Protein AF-A0A395HJX8-F1 (afdb_monomer)

InterPro domains:
  IPR045518 2EXR domain [PF20150] (6-120)

Radius of gyration: 21.37 Å; Cα contacts (8 Å, |Δi|>4): 233; chains: 1; bounding box: 60×35×58 Å

Foldseek 3Di:
DDPPPPPCLVVDDPVVNLVVLLVLFDDADDQAAEWEADQDDPDPVPPPDQPQDPPARARALCLHNIPWAWDDQVLCPDDDSSVVSRVVSLVVSQWDFDQDPDPPRDTTTTHDDDQQGYEYEYEPVCVVVSLCSVVVVCVVVVVCVPHDHDYPQRAHYEYEPVCCVPPVVVVVVVCVRRVNHNDYHYD

Secondary structure (DSSP, 8-state):
------TTGGGS-HHHHHHHHHHTSPPPPPSS-EEE---S----TT-------SSS------SS-PPPEEE--GGGGT-HHHHHHHHHHHHHTT-EEEE-SSSS--EEEEEPP-TTTSEEEE-GGGHHHHHTHHHHHHHH-GGGTTS--------EEEE-HHHHHH-HHHHHHHHHH-TT--EEEE-

pLDDT: mean 76.39, std 17.43, range [31.47, 96.06]

Nearest PDB structures (foldseek):
  7ev4-assembly1_A  TM=3.096E-01  e=1.840E+00  Meiothermus taiwanensis
  2ji4-assembly1_A  TM=2.127E-01  e=2.094E+00  Homo sapiens

Solvent-accessible surface area (backbone atoms only — not comparable to full-atom values): 11310 Å² total; per-residue (Å²): 134,81,81,84,72,72,83,60,62,84,74,47,58,66,69,60,48,52,51,51,47,62,68,69,50,78,80,81,77,65,88,57,50,81,40,59,55,36,86,61,77,68,77,56,98,74,72,87,61,84,60,75,47,96,88,68,54,56,52,80,61,64,75,42,42,47,72,54,53,71,47,90,60,70,46,47,75,71,47,77,66,36,23,53,51,42,50,54,50,35,52,75,69,62,34,44,85,36,80,42,92,53,96,61,87,45,73,37,39,26,28,74,88,46,46,75,61,24,29,41,30,42,49,59,92,48,44,68,57,62,73,42,42,66,60,55,50,33,70,75,40,63,91,45,74,89,50,81,81,49,74,60,53,43,22,33,39,31,35,34,52,63,41,57,74,78,40,50,70,57,56,61,53,45,55,70,69,43,76,54,50,77,46,76,46,79,87

Organism: Aspergillus homomorphus (strain CBS 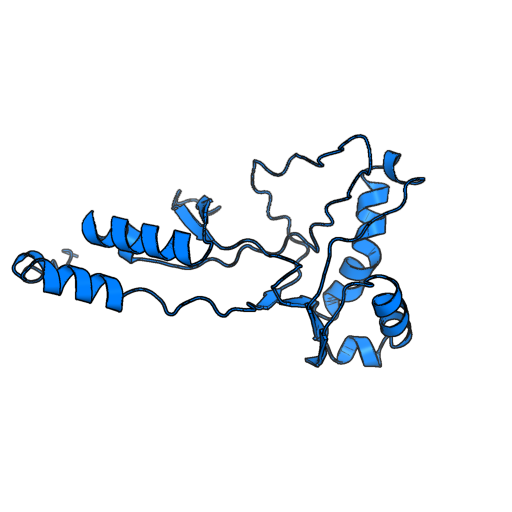101889) (NCBI:txid1450537)

Sequence (187 aa):
MAPTSFPLFPKLPTELRLMIWEHALPAPIEEQPLYFYNQTRWTCGVCEHDIITDEKRYVNFQHGQVAPLQINIPLYFVNREAHKIALSWGVQQGLDLWPCQSQERTTTFARLFNPETDILYVAARYWSEFWYEDLKTIRRLPQLLHKPVIHPPLKYLALSAKILRERPQHFGYMLARYRNLQKVFIV

Mean predicted aligned error: 10.28 Å

Structure (mmCIF, N/CA/C/O backbone):
data_AF-A0A395HJX8-F1
#
_entry.id   AF-A0A395HJX8-F1
#
loop_
_atom_site.group_PDB
_atom_site.id
_atom_site.type_symbol
_atom_site.label_atom_id
_atom_site.label_alt_id
_atom_site.label_comp_id
_atom_site.label_asym_id
_atom_site.label_entity_id
_atom_site.label_seq_id
_atom_site.pdbx_PDB_ins_code
_atom_site.Cartn_x
_atom_site.Cartn_y
_atom_site.Cartn_z
_atom_site.occupancy
_atom_site.B_iso_or_equiv
_atom_site.auth_seq_id
_atom_site.auth_comp_id
_atom_site.auth_asym_id
_atom_site.auth_atom_id
_atom_site.pdbx_PDB_model_num
ATOM 1 N N . MET A 1 1 ? -37.520 3.692 9.186 1.00 39.09 1 MET A N 1
ATOM 2 C CA . MET A 1 1 ? -36.802 2.466 9.595 1.00 39.09 1 MET A CA 1
ATOM 3 C C . MET A 1 1 ? -36.090 2.771 10.901 1.00 39.09 1 MET A C 1
ATOM 5 O O . MET A 1 1 ? -35.237 3.646 10.906 1.00 39.09 1 MET A O 1
ATOM 9 N N . ALA A 1 2 ? -36.514 2.172 12.016 1.00 40.47 2 ALA A N 1
ATOM 10 C CA . ALA A 1 2 ? -35.842 2.368 13.301 1.00 40.47 2 ALA A CA 1
ATOM 11 C C . ALA A 1 2 ? -34.508 1.598 13.286 1.00 40.47 2 ALA A C 1
ATOM 13 O O . ALA A 1 2 ? -34.505 0.456 12.822 1.00 40.47 2 ALA A O 1
ATOM 14 N N . PRO A 1 3 ? -33.388 2.176 13.755 1.00 52.47 3 PRO A N 1
ATOM 15 C CA . PRO A 1 3 ? -32.153 1.422 13.890 1.00 52.47 3 PRO A CA 1
ATOM 16 C C . PRO A 1 3 ? -32.405 0.288 14.885 1.00 52.47 3 PRO A C 1
ATOM 18 O O . PRO A 1 3 ? -32.804 0.527 16.026 1.00 52.47 3 PRO A O 1
ATOM 21 N N . THR A 1 4 ? -32.201 -0.952 14.448 1.00 57.38 4 THR A N 1
ATOM 22 C CA . THR A 1 4 ? -32.147 -2.127 15.318 1.00 57.38 4 THR A CA 1
ATOM 23 C C . THR A 1 4 ? -30.938 -1.978 16.236 1.00 57.38 4 THR A C 1
ATOM 25 O O . THR A 1 4 ? -29.842 -2.444 15.943 1.00 57.38 4 THR A O 1
ATOM 28 N N . SER A 1 5 ? -31.132 -1.239 17.326 1.00 62.22 5 SER A N 1
ATOM 29 C CA . SER A 1 5 ? -30.219 -1.169 18.460 1.00 62.22 5 SER A CA 1
ATOM 30 C C . SER A 1 5 ? -29.974 -2.590 18.953 1.00 62.22 5 SER A C 1
ATOM 32 O O . SER A 1 5 ? -30.934 -3.325 19.161 1.00 62.22 5 SER A O 1
ATOM 34 N N . PHE A 1 6 ? -28.708 -2.981 19.102 1.00 65.31 6 PHE A N 1
ATOM 35 C CA . PHE A 1 6 ? -28.293 -4.254 19.685 1.00 65.31 6 PHE A CA 1
ATOM 36 C C . PHE A 1 6 ? -28.190 -4.053 21.209 1.00 65.31 6 PHE A C 1
ATOM 38 O O . PHE A 1 6 ? -27.124 -3.709 21.727 1.00 65.31 6 PHE A O 1
ATOM 45 N N . PRO A 1 7 ? -29.295 -4.187 21.966 1.00 72.69 7 PRO A N 1
ATOM 46 C CA . PRO A 1 7 ? -29.415 -3.563 23.283 1.00 72.69 7 PRO A CA 1
ATOM 47 C C . PRO A 1 7 ? -28.663 -4.343 24.372 1.00 72.69 7 PRO A C 1
ATOM 49 O O . PRO A 1 7 ? -28.557 -3.892 25.512 1.00 72.69 7 PRO A O 1
ATOM 52 N N . LEU A 1 8 ? -28.161 -5.534 24.035 1.00 84.38 8 LEU A N 1
ATOM 53 C CA . LEU A 1 8 ? -27.471 -6.436 24.949 1.00 84.38 8 LEU A CA 1
ATOM 54 C C . LEU A 1 8 ? -25.956 -6.229 24.956 1.00 84.38 8 LEU A C 1
ATOM 56 O O . LEU A 1 8 ? -25.326 -6.540 25.960 1.00 84.38 8 LEU A O 1
ATOM 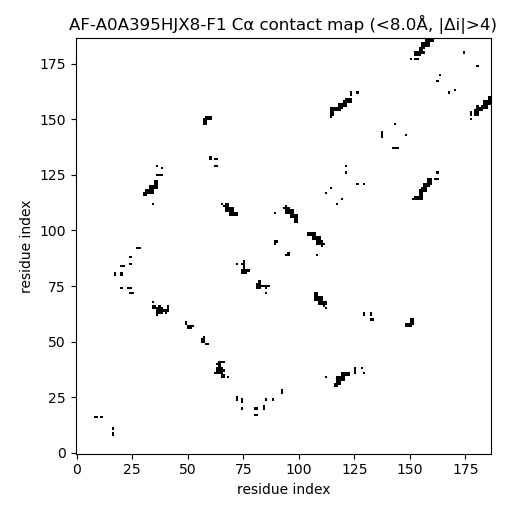60 N N . PHE A 1 9 ? -25.371 -5.672 23.889 1.00 86.81 9 PHE A N 1
ATOM 61 C CA . PHE A 1 9 ? -23.918 -5.503 23.805 1.00 86.81 9 PHE A CA 1
ATOM 62 C C . PHE A 1 9 ? -23.351 -4.659 24.959 1.00 86.81 9 PHE A C 1
ATOM 64 O O . PHE A 1 9 ? -22.382 -5.098 25.572 1.00 86.81 9 PHE A O 1
ATOM 71 N N . PRO A 1 10 ? -23.965 -3.524 25.357 1.00 87.50 10 PRO A N 1
ATOM 72 C CA . PRO A 1 10 ? -23.475 -2.742 26.495 1.00 87.50 10 PRO A CA 1
ATOM 73 C C . PRO A 1 10 ? -23.575 -3.456 27.852 1.00 87.50 10 PRO A C 1
ATOM 75 O O . PRO A 1 10 ? -22.961 -3.002 28.810 1.00 87.50 10 PRO A O 1
ATOM 78 N N . LYS A 1 11 ? -24.356 -4.542 27.958 1.00 90.75 11 LYS A N 1
ATOM 79 C CA . LYS A 1 11 ? -24.522 -5.315 29.201 1.00 90.75 11 LYS A CA 1
ATOM 80 C C . LYS A 1 11 ? -23.432 -6.368 29.401 1.00 90.75 11 LYS A C 1
ATOM 82 O O . LYS A 1 11 ? -23.374 -6.976 30.466 1.00 90.75 11 LYS A O 1
ATOM 87 N N . LEU A 1 12 ? -22.603 -6.616 28.388 1.00 93.00 12 LEU A N 1
ATOM 88 C CA . LEU A 1 12 ? -21.476 -7.530 28.507 1.00 93.00 12 LEU A CA 1
ATOM 89 C C . LEU A 1 12 ? -20.377 -6.918 29.397 1.00 93.00 12 LEU A C 1
ATOM 91 O O . LEU A 1 12 ? -20.145 -5.705 29.329 1.00 93.00 12 LEU A O 1
ATOM 95 N N . PRO A 1 13 ? -19.658 -7.744 30.180 1.00 95.19 13 PRO A N 1
ATOM 96 C CA . PRO A 1 13 ? -18.407 -7.345 30.814 1.00 95.19 13 PRO A CA 1
ATOM 97 C C . PRO A 1 13 ? -17.468 -6.657 29.823 1.00 95.19 13 PRO A C 1
ATOM 99 O O . PRO A 1 13 ? -17.430 -7.002 28.637 1.00 95.19 13 PRO A O 1
ATOM 102 N N . THR A 1 14 ? -16.721 -5.665 30.302 1.00 93.75 14 THR A N 1
ATOM 103 C CA . THR A 1 14 ? -15.839 -4.848 29.460 1.00 93.75 14 THR A CA 1
ATOM 104 C C . THR A 1 14 ? -14.839 -5.704 28.694 1.00 93.75 14 THR A C 1
ATOM 106 O O . THR A 1 14 ? -14.639 -5.471 27.509 1.00 93.75 14 THR A O 1
ATOM 109 N N . GLU A 1 15 ? -14.295 -6.740 29.324 1.00 96.06 15 GLU A N 1
ATOM 110 C CA . GLU A 1 15 ? -13.350 -7.682 28.731 1.00 96.06 15 GLU A CA 1
ATOM 111 C C . GLU A 1 15 ? -13.930 -8.330 27.468 1.00 96.06 15 GLU A C 1
ATOM 113 O O . GLU A 1 15 ? -13.303 -8.307 26.413 1.00 96.06 15 GLU A O 1
ATOM 118 N N . LEU A 1 16 ? -15.173 -8.822 27.538 1.00 95.62 16 LEU A N 1
ATOM 119 C CA . LEU A 1 16 ? -15.840 -9.436 26.388 1.00 95.62 16 LEU A CA 1
ATOM 120 C C . LEU A 1 16 ? -16.138 -8.416 25.289 1.00 95.62 16 LEU A C 1
ATOM 122 O O . LEU A 1 16 ? -16.000 -8.731 24.111 1.00 95.62 16 LEU A O 1
ATOM 126 N N . ARG A 1 17 ? -16.520 -7.186 25.651 1.00 94.94 17 ARG A N 1
ATOM 127 C CA . ARG A 1 17 ? -16.777 -6.122 24.665 1.00 94.94 17 ARG A CA 1
ATOM 128 C C . ARG A 1 17 ? -15.505 -5.755 23.905 1.00 94.94 17 ARG A C 1
ATOM 130 O O . ARG A 1 17 ? -15.556 -5.648 22.683 1.00 94.94 17 ARG A O 1
ATOM 137 N N . LEU A 1 18 ? -14.379 -5.618 24.608 1.00 95.06 18 LEU A N 1
ATOM 138 C CA . LEU A 1 18 ? -13.078 -5.342 23.996 1.00 95.06 18 LEU A CA 1
ATOM 139 C C . LEU A 1 18 ? -12.640 -6.495 23.086 1.00 95.06 18 LEU A C 1
ATOM 141 O O . LEU A 1 18 ? -12.295 -6.243 21.937 1.00 95.06 18 LEU A O 1
ATOM 145 N N . MET A 1 19 ? -12.761 -7.748 23.540 1.00 95.38 19 MET A N 1
ATOM 146 C CA . MET A 1 19 ? -12.438 -8.920 22.717 1.00 95.38 19 MET A CA 1
ATOM 147 C C . MET A 1 19 ? -13.279 -8.991 21.439 1.00 95.38 19 MET A C 1
ATOM 149 O O . MET A 1 19 ? -12.746 -9.317 20.379 1.00 95.38 19 MET A O 1
ATOM 153 N N . ILE A 1 20 ? -14.580 -8.683 21.517 1.00 94.88 20 ILE A N 1
ATOM 154 C CA . ILE A 1 20 ? -15.457 -8.648 20.338 1.00 94.88 20 ILE A CA 1
ATOM 155 C C . ILE A 1 20 ? -15.008 -7.551 19.372 1.00 94.88 20 ILE A C 1
ATOM 157 O O . ILE A 1 20 ? -14.959 -7.788 18.168 1.00 94.88 20 ILE A O 1
ATOM 161 N N . TRP A 1 21 ? -14.662 -6.365 19.877 1.00 95.38 21 TRP A N 1
ATOM 162 C CA . TRP A 1 21 ? -14.155 -5.284 19.035 1.00 95.38 21 TRP A CA 1
ATOM 163 C C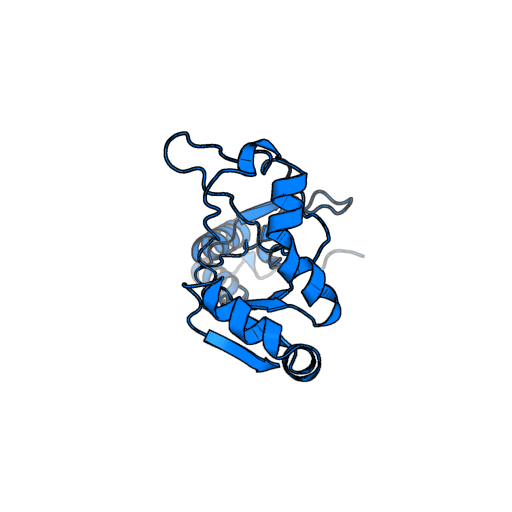 . TRP A 1 21 ? -12.828 -5.619 18.369 1.00 95.38 21 TRP A C 1
ATOM 165 O O . TRP A 1 21 ? -12.688 -5.349 17.182 1.00 95.38 21 TRP A O 1
ATOM 175 N N . GLU A 1 22 ? -11.900 -6.248 19.082 1.00 94.31 22 GLU A N 1
ATOM 176 C CA . GLU A 1 22 ? -10.638 -6.714 18.507 1.00 94.31 22 GLU A CA 1
ATOM 177 C C . GLU A 1 22 ? -10.864 -7.788 17.434 1.00 94.31 22 GLU A C 1
ATOM 179 O O . GLU A 1 22 ? -10.280 -7.712 16.357 1.00 94.31 22 GLU A O 1
ATOM 184 N N . HIS A 1 23 ? -11.767 -8.744 17.675 1.00 93.62 23 HIS A N 1
ATOM 185 C CA . HIS A 1 23 ? -12.098 -9.794 16.702 1.00 93.62 23 HIS A CA 1
ATOM 186 C C . HIS A 1 23 ? -12.890 -9.289 15.491 1.00 93.62 23 HIS A C 1
ATOM 188 O O . HIS A 1 23 ? -12.895 -9.942 14.451 1.00 93.62 23 HIS A O 1
ATOM 194 N N . ALA A 1 24 ? -13.584 -8.159 15.616 1.00 93.19 24 ALA A N 1
ATOM 195 C CA . ALA A 1 24 ? -14.344 -7.557 14.526 1.00 93.19 24 ALA A CA 1
ATOM 196 C C . ALA A 1 24 ? -13.482 -6.664 13.612 1.00 93.19 24 ALA A C 1
ATOM 198 O O . ALA A 1 24 ? -13.999 -6.129 12.626 1.00 93.19 24 ALA A O 1
ATOM 199 N N . LEU A 1 25 ? -12.198 -6.466 13.935 1.00 92.81 25 LEU A N 1
ATOM 200 C CA . LEU A 1 25 ? -11.264 -5.748 13.071 1.00 92.81 25 LEU A CA 1
ATOM 201 C C . LEU A 1 25 ? -11.003 -6.531 11.773 1.00 92.81 25 LEU A C 1
ATOM 203 O O . LEU A 1 25 ? -11.098 -7.761 11.757 1.00 92.81 25 LEU A O 1
ATOM 207 N N . PRO A 1 26 ? -10.651 -5.842 10.673 1.00 90.81 26 PRO A N 1
ATOM 208 C CA . PRO A 1 26 ? -10.206 -6.513 9.461 1.00 90.81 26 PRO A CA 1
ATOM 209 C C . PRO A 1 26 ? -8.966 -7.381 9.710 1.00 90.81 26 PRO A C 1
ATOM 211 O O . PRO A 1 26 ? -8.199 -7.155 10.649 1.00 90.81 26 PRO A O 1
ATOM 214 N N . ALA A 1 27 ? -8.733 -8.340 8.812 1.00 88.88 27 ALA A N 1
ATOM 215 C CA . ALA A 1 27 ? -7.464 -9.054 8.784 1.00 88.88 27 ALA A CA 1
ATOM 216 C C . ALA A 1 27 ? -6.295 -8.060 8.602 1.00 88.88 27 ALA A C 1
ATOM 218 O O . ALA A 1 27 ? -6.470 -7.050 7.907 1.00 88.88 27 ALA A O 1
ATOM 219 N N . PRO A 1 28 ? -5.120 -8.323 9.207 1.00 85.62 28 PRO A N 1
ATOM 220 C CA . PRO A 1 28 ? -3.931 -7.504 9.004 1.00 85.62 28 PRO A CA 1
ATOM 221 C C . PRO A 1 28 ? -3.612 -7.327 7.520 1.00 85.62 28 PRO A C 1
ATOM 223 O O . PRO A 1 28 ? -3.846 -8.228 6.711 1.00 85.62 28 PRO A O 1
ATOM 226 N N . ILE A 1 29 ? -3.067 -6.166 7.172 1.00 82.44 29 ILE A N 1
ATOM 227 C CA . ILE A 1 29 ? -2.624 -5.902 5.804 1.00 82.44 29 ILE A CA 1
ATOM 228 C C . ILE A 1 29 ? -1.441 -6.823 5.519 1.00 82.44 29 ILE A C 1
ATOM 230 O O . ILE A 1 29 ? -0.544 -6.963 6.350 1.00 82.44 29 ILE A O 1
ATOM 234 N N . GLU A 1 30 ? -1.438 -7.450 4.345 1.00 80.56 30 GLU A N 1
ATOM 235 C CA . GLU A 1 30 ? -0.309 -8.263 3.898 1.00 80.56 30 GLU A CA 1
ATOM 236 C C . GLU A 1 30 ? 0.996 -7.449 3.914 1.00 80.56 30 GLU A C 1
ATOM 238 O O . GLU A 1 30 ? 0.993 -6.246 3.657 1.00 80.56 30 GLU A O 1
ATOM 243 N N . GLU A 1 31 ? 2.127 -8.110 4.174 1.00 78.75 31 GLU A N 1
ATOM 244 C CA . GLU A 1 31 ? 3.441 -7.452 4.260 1.00 78.75 31 GLU A CA 1
ATOM 245 C C . GLU A 1 31 ? 3.852 -6.746 2.953 1.00 78.75 31 GLU A C 1
ATOM 247 O O . GLU A 1 31 ? 4.630 -5.792 2.982 1.00 78.75 31 GLU A O 1
ATOM 252 N N . GLN A 1 32 ? 3.331 -7.207 1.808 1.00 85.75 32 GLN A N 1
ATOM 253 C CA . GLN A 1 32 ? 3.656 -6.704 0.469 1.00 85.75 32 GLN A CA 1
ATOM 254 C C . GLN A 1 32 ? 2.385 -6.463 -0.362 1.00 85.75 32 GLN A C 1
ATOM 256 O O . GLN A 1 32 ? 2.096 -7.219 -1.293 1.00 85.75 32 GLN A O 1
ATOM 261 N N . PRO A 1 33 ? 1.602 -5.417 -0.050 1.00 88.88 33 PRO A N 1
ATOM 262 C CA . PRO A 1 33 ? 0.358 -5.157 -0.755 1.00 88.88 33 PRO A CA 1
ATOM 263 C C . PRO A 1 33 ? 0.609 -4.769 -2.217 1.00 88.88 33 PRO A C 1
ATOM 265 O O . PRO A 1 33 ? 1.602 -4.116 -2.563 1.00 88.88 33 PRO A O 1
ATOM 268 N N . LEU A 1 34 ? -0.330 -5.164 -3.077 1.00 90.00 34 LEU A N 1
ATOM 269 C CA . LEU A 1 34 ? -0.318 -4.853 -4.500 1.00 90.00 34 LEU A CA 1
ATOM 270 C C . LEU A 1 34 ? -0.999 -3.514 -4.772 1.00 90.00 34 LEU A C 1
ATOM 272 O O . LEU A 1 34 ? -2.172 -3.314 -4.458 1.00 90.00 34 LEU A O 1
ATOM 276 N N . TYR A 1 35 ? -0.286 -2.636 -5.459 1.00 89.25 35 TYR A N 1
ATOM 277 C CA . TYR A 1 35 ? -0.789 -1.351 -5.906 1.00 89.25 35 TYR A CA 1
ATOM 278 C C . TYR A 1 35 ? -0.864 -1.273 -7.420 1.00 89.25 35 TYR A C 1
ATOM 280 O O . TYR A 1 35 ? -0.013 -1.800 -8.126 1.00 89.25 35 TYR A O 1
ATOM 288 N N . PHE A 1 36 ? -1.859 -0.561 -7.938 1.00 88.00 36 PHE A N 1
ATOM 289 C CA . PHE A 1 36 ? -2.045 -0.398 -9.375 1.00 88.00 36 PHE A CA 1
ATOM 290 C C . PHE A 1 36 ? -1.522 0.961 -9.819 1.00 88.00 36 PHE A C 1
ATOM 292 O O . PHE A 1 36 ? -2.006 2.003 -9.370 1.00 88.00 36 PHE A O 1
ATOM 299 N N . TYR A 1 37 ? -0.569 0.949 -10.748 1.00 86.44 37 TYR A N 1
ATOM 300 C CA . TYR A 1 37 ? -0.131 2.161 -11.419 1.00 86.44 37 TYR A CA 1
ATOM 301 C C . TYR A 1 37 ? -1.317 2.809 -12.134 1.00 86.44 37 TYR A C 1
ATOM 303 O O . TYR A 1 37 ? -2.004 2.180 -12.947 1.00 86.44 37 TYR A O 1
ATOM 311 N N . ASN A 1 38 ? -1.531 4.088 -11.846 1.00 76.44 38 ASN A N 1
ATOM 312 C CA . ASN A 1 38 ? -2.570 4.897 -12.456 1.00 76.44 38 ASN A CA 1
ATOM 313 C C . ASN A 1 38 ? -2.020 6.295 -12.773 1.00 76.44 38 ASN A C 1
ATOM 315 O O . ASN A 1 38 ? -1.116 6.805 -12.114 1.00 76.44 38 ASN A O 1
ATOM 319 N N . GLN A 1 39 ? -2.579 6.908 -13.811 1.00 66.12 39 GLN A N 1
ATOM 320 C CA . GLN A 1 39 ? -2.274 8.268 -14.240 1.00 66.12 39 GLN A CA 1
ATOM 321 C C . GLN A 1 39 ? -3.130 9.322 -13.533 1.00 66.12 39 GLN A C 1
ATOM 323 O O . GLN A 1 39 ? -2.808 10.510 -13.612 1.00 66.12 39 GLN A O 1
ATOM 328 N N . THR A 1 40 ? -4.237 8.928 -12.893 1.00 55.16 40 THR A N 1
ATOM 329 C CA . THR A 1 40 ? -5.103 9.876 -12.188 1.00 55.16 40 THR A CA 1
ATOM 330 C C . THR A 1 40 ? -4.354 10.456 -11.009 1.00 55.16 40 THR A C 1
ATOM 332 O O . THR A 1 40 ? -3.902 9.725 -10.129 1.00 55.16 40 THR A O 1
ATOM 335 N N . ARG A 1 41 ? -4.235 11.781 -10.999 1.00 52.25 41 ARG A N 1
ATOM 336 C CA . ARG A 1 41 ? -3.582 12.466 -9.907 1.00 52.25 41 ARG A CA 1
ATOM 337 C C . ARG A 1 41 ? -4.412 12.353 -8.625 1.00 52.25 41 ARG A C 1
ATOM 339 O O . ARG A 1 41 ? -5.475 12.961 -8.551 1.00 52.25 41 ARG A O 1
ATOM 346 N N . TRP A 1 42 ? -3.928 11.634 -7.616 1.00 42.44 42 TRP A N 1
ATOM 347 C CA . TRP A 1 42 ? -4.411 11.795 -6.246 1.00 42.44 42 TRP A CA 1
ATOM 348 C C . TRP A 1 42 ? -3.674 12.974 -5.622 1.00 42.44 42 TRP A C 1
ATOM 350 O O . TRP A 1 42 ? -2.621 12.836 -5.004 1.00 42.44 42 TRP A O 1
ATOM 360 N N . THR A 1 43 ? -4.222 14.171 -5.818 1.00 35.53 43 THR A N 1
ATOM 361 C CA . THR A 1 43 ? -3.781 15.355 -5.087 1.00 35.53 43 THR A CA 1
ATOM 362 C C . THR A 1 43 ? -4.232 15.212 -3.640 1.00 35.53 43 THR A C 1
ATOM 364 O O . THR A 1 43 ? -5.358 15.567 -3.289 1.00 35.53 43 THR A O 1
ATOM 367 N N . CYS A 1 44 ? -3.360 14.684 -2.783 1.00 34.12 44 CYS A N 1
ATOM 368 C CA . CYS A 1 44 ? -3.429 15.055 -1.382 1.00 34.12 44 CYS A CA 1
ATOM 369 C C . CYS A 1 44 ? -3.079 16.543 -1.323 1.00 34.12 44 CYS A C 1
ATOM 371 O O . CYS A 1 44 ? -2.026 16.932 -1.830 1.00 34.12 44 CYS A O 1
ATOM 373 N N . GLY A 1 45 ? -3.952 17.376 -0.752 1.00 31.47 45 GLY A N 1
ATOM 374 C CA . GLY A 1 45 ? -3.800 18.839 -0.692 1.00 31.47 45 GLY A CA 1
ATOM 375 C C . GLY A 1 45 ? -2.581 19.344 0.097 1.00 31.47 45 GLY A C 1
ATOM 376 O O . GLY A 1 45 ? -2.549 20.507 0.472 1.00 31.47 45 GLY A O 1
ATOM 377 N N . VAL A 1 46 ? -1.603 18.477 0.381 1.00 31.81 46 VAL A N 1
ATOM 378 C CA . VAL A 1 46 ? -0.379 18.757 1.145 1.00 31.81 46 VAL A CA 1
ATOM 379 C C . VAL A 1 46 ? 0.886 18.246 0.426 1.00 31.81 46 VAL A C 1
ATOM 381 O O . VAL A 1 46 ? 2.002 18.563 0.829 1.00 31.81 46 VAL A O 1
ATOM 384 N N . CYS A 1 47 ? 0.767 17.526 -0.697 1.00 34.25 47 CYS A N 1
ATOM 385 C CA . CYS A 1 47 ? 1.928 17.051 -1.465 1.00 34.25 47 CYS A CA 1
ATOM 386 C C . CYS A 1 47 ? 2.470 18.091 -2.469 1.00 34.25 47 CYS A C 1
ATOM 388 O O . CYS A 1 47 ? 3.033 17.715 -3.493 1.00 34.25 47 CYS A O 1
ATOM 390 N N . GLU A 1 48 ? 2.329 19.389 -2.182 1.00 33.66 48 GLU A N 1
ATOM 391 C CA . GLU A 1 48 ? 2.997 20.492 -2.903 1.00 33.66 48 GLU A CA 1
ATOM 392 C C . GLU A 1 48 ? 4.426 20.742 -2.399 1.00 33.66 48 GLU A C 1
ATOM 394 O O . GLU A 1 48 ? 4.928 21.861 -2.395 1.00 33.66 48 GLU A O 1
ATOM 399 N N . HIS A 1 49 ? 5.118 19.691 -1.975 1.00 40.28 49 HIS A N 1
ATOM 400 C CA . HIS A 1 49 ? 6.539 19.789 -1.685 1.00 40.28 49 HIS A CA 1
ATOM 401 C C . HIS A 1 49 ? 7.284 18.808 -2.582 1.00 40.28 49 HIS A C 1
ATOM 403 O O . HIS A 1 49 ? 7.643 17.702 -2.179 1.00 40.28 49 HIS A O 1
ATOM 409 N N . ASP A 1 50 ? 7.558 19.253 -3.809 1.00 42.97 50 ASP A N 1
ATOM 410 C CA . ASP A 1 50 ? 8.810 18.894 -4.467 1.00 42.97 50 ASP A CA 1
ATOM 411 C C . ASP A 1 50 ? 9.928 19.419 -3.550 1.00 42.97 50 ASP A C 1
ATOM 413 O O . ASP A 1 50 ? 10.370 20.562 -3.683 1.00 42.97 50 ASP A O 1
ATOM 417 N N . ILE A 1 51 ? 10.312 18.638 -2.531 1.00 42.94 51 ILE A N 1
ATOM 418 C CA . ILE A 1 51 ? 11.356 19.026 -1.578 1.00 42.94 51 ILE A CA 1
ATOM 419 C C . ILE A 1 51 ? 12.672 19.055 -2.351 1.00 42.94 51 ILE A C 1
ATOM 421 O O . ILE A 1 51 ? 13.379 18.062 -2.506 1.00 42.94 51 ILE A O 1
ATOM 425 N N . ILE A 1 52 ? 12.991 20.233 -2.863 1.00 45.59 52 ILE A N 1
ATOM 426 C CA . ILE A 1 52 ? 14.293 20.569 -3.397 1.00 45.59 52 ILE A CA 1
ATOM 427 C C . ILE A 1 52 ? 15.208 20.815 -2.189 1.00 45.59 52 ILE A C 1
ATOM 429 O O . ILE A 1 52 ? 15.368 21.943 -1.739 1.00 45.59 52 ILE A O 1
ATOM 433 N N . THR A 1 53 ? 15.799 19.757 -1.634 1.00 44.78 53 THR A N 1
ATOM 434 C CA . THR A 1 53 ? 16.893 19.880 -0.657 1.00 44.78 53 THR A CA 1
ATOM 435 C C . THR A 1 53 ? 18.228 20.057 -1.378 1.00 44.78 53 THR A C 1
ATOM 437 O O . THR A 1 53 ? 18.497 19.427 -2.404 1.00 44.78 53 THR A O 1
ATOM 440 N N . ASP A 1 54 ? 19.051 20.978 -0.878 1.00 44.88 54 ASP A N 1
ATOM 441 C CA . ASP A 1 54 ? 20.079 21.657 -1.676 1.00 44.88 54 ASP A CA 1
ATOM 442 C C . ASP A 1 54 ? 21.342 20.833 -1.983 1.00 44.88 54 ASP A C 1
ATOM 444 O O . ASP A 1 54 ? 22.151 21.238 -2.811 1.00 44.88 54 ASP A O 1
ATOM 448 N N . GLU A 1 55 ? 21.491 19.636 -1.411 1.00 41.97 55 GLU A N 1
ATOM 449 C CA . GLU A 1 55 ? 22.759 18.894 -1.501 1.00 41.97 55 GLU A CA 1
ATOM 450 C C . GLU A 1 55 ? 22.701 17.661 -2.416 1.00 41.97 55 GLU A C 1
ATOM 452 O O . GLU A 1 55 ? 23.697 17.311 -3.048 1.00 41.97 55 GLU A O 1
ATOM 457 N N . LYS A 1 56 ? 21.524 17.047 -2.587 1.00 44.34 56 LYS A N 1
ATOM 458 C CA . LYS A 1 56 ? 21.201 16.035 -3.609 1.00 44.34 56 LYS A CA 1
ATOM 459 C C . LYS A 1 56 ? 19.694 16.112 -3.819 1.00 44.34 56 LYS A C 1
ATOM 461 O O . LYS A 1 56 ? 18.934 15.670 -2.966 1.00 44.34 56 LYS A O 1
ATOM 466 N N . ARG A 1 57 ? 19.244 16.724 -4.914 1.00 50.34 57 ARG A N 1
ATOM 467 C CA . ARG A 1 57 ? 17.804 16.898 -5.162 1.00 50.34 57 ARG A CA 1
ATOM 468 C C . ARG A 1 57 ? 17.211 15.554 -5.577 1.00 50.34 57 ARG A C 1
ATOM 470 O O . ARG A 1 57 ? 17.262 15.194 -6.750 1.00 50.34 57 ARG A O 1
ATOM 477 N N . TYR A 1 58 ? 16.703 14.802 -4.604 1.00 45.59 58 TYR A N 1
ATOM 478 C CA . TYR A 1 58 ? 15.897 13.613 -4.849 1.00 45.59 58 TYR A CA 1
ATOM 479 C C . TYR A 1 58 ? 14.632 14.061 -5.568 1.00 45.59 58 TYR A C 1
ATOM 481 O O . TYR A 1 58 ? 13.801 14.772 -5.008 1.00 45.59 58 TYR A O 1
ATOM 489 N N . VAL A 1 59 ? 14.488 13.670 -6.828 1.00 46.34 59 VAL A N 1
ATOM 490 C CA . VAL A 1 59 ? 13.180 13.753 -7.461 1.00 46.34 59 VAL A CA 1
ATOM 491 C C . VAL A 1 59 ? 12.396 12.607 -6.853 1.00 46.34 59 VAL A C 1
ATOM 493 O O . VAL A 1 59 ? 12.684 11.443 -7.130 1.00 46.34 59 VAL A O 1
ATOM 496 N N . ASN A 1 60 ? 11.463 12.926 -5.958 1.00 49.75 60 ASN A N 1
ATOM 497 C CA . ASN A 1 60 ? 10.528 11.929 -5.476 1.00 49.75 60 ASN A CA 1
ATOM 498 C C . ASN A 1 60 ? 9.629 11.575 -6.660 1.00 49.75 60 ASN A C 1
ATOM 500 O O . ASN A 1 60 ? 8.625 12.240 -6.918 1.00 49.75 60 ASN A O 1
ATOM 504 N N . PHE A 1 61 ? 10.050 10.584 -7.449 1.00 52.56 61 PHE A N 1
ATOM 505 C CA . PHE A 1 61 ? 9.187 9.990 -8.450 1.00 52.56 61 PHE A CA 1
ATOM 506 C C . PHE A 1 61 ? 8.075 9.306 -7.678 1.00 52.56 61 PHE A C 1
ATOM 508 O O . PHE A 1 61 ? 8.203 8.172 -7.227 1.00 52.56 61 PHE A O 1
ATOM 515 N N . GLN A 1 62 ? 6.986 10.041 -7.492 1.00 56.94 62 GLN A N 1
ATOM 516 C CA . GLN A 1 62 ? 5.691 9.462 -7.204 1.00 56.94 62 GLN A CA 1
ATOM 517 C C . GLN A 1 62 ? 5.430 8.526 -8.384 1.00 56.94 62 GLN A C 1
ATOM 519 O O . GLN A 1 62 ? 5.047 9.025 -9.435 1.00 56.94 62 GLN A O 1
ATOM 524 N N . HIS A 1 63 ? 5.793 7.244 -8.256 1.00 53.00 63 HIS A N 1
ATOM 525 C CA . HIS A 1 63 ? 5.730 6.210 -9.295 1.00 53.00 63 HIS A CA 1
ATOM 526 C C . HIS A 1 63 ? 4.292 6.029 -9.805 1.00 53.00 63 HIS A C 1
ATOM 528 O O . HIS A 1 63 ? 3.603 5.069 -9.460 1.00 53.00 63 HIS A O 1
ATOM 534 N N . GLY A 1 64 ? 3.801 6.986 -10.583 1.00 51.84 64 GLY A N 1
ATOM 535 C CA . GLY A 1 64 ? 2.391 7.310 -10.675 1.00 51.84 64 GLY A CA 1
ATOM 536 C C . GLY A 1 64 ? 1.845 7.779 -9.328 1.00 51.84 64 GLY A C 1
ATOM 537 O O . GLY A 1 64 ? 2.278 7.363 -8.253 1.00 51.84 64 GLY A O 1
ATOM 538 N N . GLN A 1 65 ? 0.831 8.636 -9.354 1.00 64.56 65 GLN A N 1
ATOM 539 C CA . GLN A 1 65 ? 0.015 8.857 -8.165 1.00 64.56 65 GLN A CA 1
ATOM 540 C C . GLN A 1 65 ? -0.865 7.618 -7.996 1.00 64.56 65 GLN A C 1
ATOM 542 O O . GLN A 1 65 ? -1.978 7.530 -8.508 1.00 64.56 65 GLN A O 1
ATOM 547 N N . VAL A 1 66 ? -0.287 6.606 -7.357 1.00 75.56 66 VAL A N 1
ATOM 548 C CA . VAL A 1 66 ? -0.966 5.378 -6.975 1.00 75.56 66 VAL A CA 1
ATOM 549 C C . VAL A 1 66 ? -2.082 5.748 -6.003 1.00 75.56 66 VAL A C 1
ATOM 551 O O . VAL A 1 66 ? -1.867 6.518 -5.067 1.00 75.56 66 VAL A O 1
ATOM 554 N N . ALA A 1 67 ? -3.282 5.213 -6.232 1.00 76.19 67 ALA A N 1
ATOM 555 C CA . ALA A 1 67 ? -4.378 5.398 -5.293 1.00 76.19 67 ALA A CA 1
ATOM 556 C C . ALA A 1 67 ? -3.977 4.825 -3.924 1.00 76.19 67 ALA A C 1
ATOM 558 O O . ALA A 1 67 ? -3.541 3.670 -3.880 1.00 76.19 67 ALA A O 1
ATOM 559 N N . PRO A 1 68 ? -4.125 5.585 -2.824 1.00 79.94 68 PRO A N 1
ATOM 560 C CA . PRO A 1 68 ? -3.953 5.028 -1.492 1.00 79.94 68 PRO A CA 1
ATOM 561 C C . PRO A 1 68 ? -4.834 3.789 -1.323 1.00 79.94 68 PRO A C 1
ATOM 563 O O . PRO A 1 68 ? -5.984 3.776 -1.776 1.00 79.94 68 PRO A O 1
ATOM 566 N N . LEU A 1 69 ? -4.310 2.752 -0.671 1.00 83.31 69 LEU A N 1
ATOM 567 C CA . LEU A 1 69 ? -5.092 1.564 -0.360 1.00 83.31 69 LEU A CA 1
ATOM 568 C C . LEU A 1 69 ? -6.092 1.942 0.728 1.00 83.31 69 LEU A C 1
ATOM 570 O O . LEU A 1 69 ? -5.714 2.104 1.887 1.00 83.31 69 LEU A O 1
ATOM 574 N N . GLN A 1 70 ? -7.351 2.127 0.340 1.00 85.19 70 GLN A N 1
ATOM 575 C CA . GLN A 1 70 ? -8.425 2.462 1.266 1.00 85.19 70 GLN A CA 1
ATOM 576 C C . GLN A 1 70 ? -8.889 1.212 2.002 1.00 85.19 70 GLN A C 1
ATOM 578 O O . GLN A 1 70 ? -9.240 0.204 1.388 1.00 85.19 70 GLN A O 1
ATOM 583 N N . ILE A 1 71 ? -8.926 1.307 3.324 1.00 85.88 71 ILE A N 1
ATOM 584 C CA . ILE A 1 71 ? -9.385 0.244 4.204 1.00 85.88 71 ILE A CA 1
ATOM 585 C C . ILE A 1 71 ? -10.608 0.755 4.939 1.00 85.88 71 ILE A C 1
ATOM 587 O O . ILE A 1 71 ? -10.560 1.722 5.701 1.00 85.88 71 ILE A O 1
ATOM 591 N N . ASN A 1 72 ? -11.731 0.090 4.694 1.00 86.12 72 ASN A N 1
ATOM 592 C CA . ASN A 1 72 ? -12.948 0.379 5.421 1.00 86.12 72 ASN A CA 1
ATOM 593 C C . ASN A 1 72 ? -12.861 -0.260 6.810 1.00 86.12 72 ASN A C 1
ATOM 595 O O . ASN A 1 72 ? -12.794 -1.484 6.928 1.00 86.12 72 ASN A O 1
ATOM 599 N N . ILE A 1 73 ? -12.897 0.568 7.852 1.00 88.75 73 ILE A N 1
ATOM 600 C CA . ILE A 1 73 ? -12.954 0.125 9.247 1.00 88.75 73 ILE A CA 1
ATOM 601 C C . ILE A 1 73 ? -14.234 0.686 9.876 1.00 88.75 73 ILE A C 1
ATOM 603 O O . ILE A 1 73 ? -14.190 1.714 10.557 1.00 88.75 73 ILE A O 1
ATOM 607 N N . PRO A 1 74 ? -15.396 0.032 9.678 1.00 87.38 74 PRO A N 1
ATOM 608 C CA . PRO A 1 74 ? -16.674 0.540 10.176 1.00 87.38 74 PRO A CA 1
ATOM 609 C C . PRO A 1 74 ? -16.690 0.752 11.694 1.00 87.38 74 PRO A C 1
ATOM 611 O O . PRO A 1 74 ? -17.341 1.676 12.181 1.00 87.38 74 PRO A O 1
ATOM 614 N N . LEU A 1 75 ? -15.926 -0.064 12.436 1.00 90.12 75 LEU A N 1
ATOM 615 C CA . LEU A 1 75 ? -15.778 0.020 13.894 1.00 90.12 75 LEU A CA 1
ATOM 616 C C . LEU A 1 75 ? -15.367 1.410 14.382 1.00 90.12 75 LEU A C 1
ATOM 618 O O . LEU A 1 75 ? -15.765 1.814 15.475 1.00 90.12 75 LEU A O 1
ATOM 622 N N . TYR A 1 76 ? -14.643 2.166 13.556 1.00 90.00 76 TYR A N 1
ATOM 623 C CA . TYR A 1 76 ? -14.235 3.527 13.876 1.00 90.00 76 TYR A CA 1
ATOM 624 C C . TYR A 1 76 ? -15.425 4.452 14.185 1.00 90.00 76 TYR A C 1
ATOM 626 O O . TYR A 1 76 ? -15.302 5.364 14.996 1.00 90.00 76 TYR A O 1
ATOM 634 N N . PHE A 1 77 ? -16.598 4.195 13.601 1.00 88.00 77 PHE A N 1
ATOM 635 C CA . PHE A 1 77 ? -17.774 5.064 13.712 1.00 88.00 77 PHE A CA 1
ATOM 636 C C . PHE A 1 77 ? -18.851 4.554 14.682 1.00 88.00 77 PHE A C 1
ATOM 638 O O . PHE A 1 77 ? -19.898 5.184 14.810 1.00 88.00 77 PHE A O 1
ATOM 645 N N . VAL A 1 78 ? -18.629 3.425 15.366 1.00 88.75 78 VAL A N 1
ATOM 646 C CA . VAL A 1 78 ? -19.677 2.767 16.169 1.00 88.75 78 VAL A CA 1
ATOM 647 C C . VAL A 1 78 ? -19.860 3.427 17.538 1.00 88.75 78 VAL A C 1
ATOM 649 O O . VAL A 1 78 ? -20.955 3.863 17.885 1.00 88.75 78 VAL A O 1
ATOM 652 N N . ASN A 1 79 ? -18.807 3.469 18.355 1.00 90.38 79 ASN A N 1
ATOM 653 C CA . ASN A 1 79 ? -18.814 4.077 19.688 1.00 90.38 79 ASN A CA 1
ATOM 654 C C . ASN A 1 79 ? -17.374 4.385 20.142 1.00 90.38 79 ASN A C 1
ATOM 656 O O . ASN A 1 79 ? -16.417 4.083 19.437 1.00 90.38 79 ASN A O 1
ATOM 660 N N . ARG A 1 80 ? -17.205 4.958 21.341 1.00 91.31 80 ARG A N 1
ATOM 661 C CA . ARG A 1 80 ? -15.884 5.357 21.866 1.00 91.31 80 ARG A CA 1
ATOM 662 C C . ARG A 1 80 ? -14.898 4.203 22.075 1.00 91.31 80 ARG A C 1
ATOM 664 O O . ARG A 1 80 ? -13.698 4.435 21.988 1.00 91.31 80 ARG A O 1
ATOM 671 N N . GLU A 1 81 ? -15.365 3.001 22.400 1.00 93.94 81 GLU A N 1
ATOM 672 C CA . GLU A 1 81 ? -14.480 1.847 22.612 1.00 93.94 81 GLU A CA 1
ATOM 673 C C . GLU A 1 81 ? -13.997 1.285 21.280 1.00 93.94 81 GLU A C 1
ATOM 675 O O . GLU A 1 81 ? -12.792 1.168 21.064 1.00 93.94 81 GLU A O 1
ATOM 680 N N . ALA A 1 82 ? -14.934 1.031 20.365 1.00 93.38 82 ALA A N 1
ATOM 681 C CA . ALA A 1 82 ? -14.642 0.562 19.018 1.00 93.38 82 ALA A CA 1
ATOM 682 C C . ALA A 1 82 ? -13.759 1.564 18.255 1.00 93.38 82 ALA A C 1
ATOM 684 O O . ALA A 1 82 ? -12.815 1.161 17.582 1.00 93.38 82 ALA A O 1
ATOM 685 N N . HIS A 1 83 ? -13.995 2.870 18.437 1.00 93.38 83 HIS A N 1
ATOM 686 C CA . HIS A 1 83 ? -13.172 3.944 17.872 1.00 93.38 83 HIS A CA 1
ATOM 687 C C . HIS A 1 83 ? -11.707 3.849 18.303 1.00 93.38 83 HIS A C 1
ATOM 689 O O . HIS A 1 83 ? -10.818 3.868 17.453 1.00 93.38 83 HIS A O 1
ATOM 695 N N . LYS A 1 84 ? -11.443 3.691 19.607 1.00 94.56 84 LYS A N 1
ATOM 696 C CA . LYS A 1 84 ? -10.073 3.576 20.132 1.00 94.56 84 LYS A CA 1
ATOM 697 C C . LYS A 1 84 ? -9.361 2.333 19.610 1.00 94.56 84 LYS A C 1
ATOM 699 O O . LYS A 1 84 ? -8.196 2.420 19.232 1.00 94.56 84 LYS A O 1
ATOM 704 N N . ILE A 1 85 ? -10.064 1.202 19.573 1.00 95.19 85 ILE A N 1
ATOM 705 C CA . ILE A 1 85 ? -9.524 -0.068 19.078 1.00 95.19 85 ILE A CA 1
ATOM 706 C C . ILE A 1 85 ? -9.204 0.035 17.582 1.00 95.19 85 ILE A C 1
ATOM 708 O O . ILE A 1 85 ? -8.083 -0.259 17.177 1.00 95.19 85 ILE A O 1
ATOM 712 N N . ALA A 1 86 ? -10.142 0.541 16.778 1.00 94.19 86 ALA A N 1
ATOM 713 C CA . ALA A 1 86 ? -9.958 0.756 15.344 1.00 94.19 86 ALA A CA 1
ATOM 714 C C . ALA A 1 86 ? -8.798 1.711 15.034 1.00 94.19 86 ALA A C 1
ATOM 716 O O . ALA A 1 86 ? -8.000 1.439 14.140 1.00 94.19 86 ALA A O 1
ATOM 717 N N . LEU A 1 87 ? -8.678 2.812 15.783 1.00 93.12 87 LEU A N 1
ATOM 718 C CA . LEU A 1 87 ? -7.588 3.768 15.605 1.00 93.12 87 LEU A CA 1
ATOM 719 C C . LEU A 1 87 ? -6.230 3.146 15.954 1.00 93.12 87 LEU A C 1
ATOM 721 O O . LEU A 1 87 ? -5.285 3.285 15.182 1.00 93.12 87 LEU A O 1
ATOM 725 N N . SER A 1 88 ? -6.143 2.442 17.088 1.00 93.75 88 SER A N 1
ATOM 726 C CA . SER A 1 88 ? -4.918 1.754 17.511 1.00 93.75 88 SER A CA 1
ATOM 727 C C . SER A 1 88 ? -4.486 0.710 16.485 1.00 93.75 88 SER A C 1
ATOM 729 O O . SER A 1 88 ? -3.317 0.670 16.106 1.00 93.75 88 SER A O 1
ATOM 731 N N . TRP A 1 89 ? -5.427 -0.103 16.000 1.00 94.19 89 TRP A N 1
ATOM 732 C CA . TRP A 1 89 ? -5.161 -1.072 14.942 1.00 94.19 89 TRP A CA 1
ATOM 733 C C . TRP A 1 89 ? -4.679 -0.384 13.663 1.00 94.19 89 TRP A C 1
ATOM 735 O O . TRP A 1 89 ? -3.654 -0.775 13.119 1.00 94.19 89 TRP A O 1
ATOM 745 N N . GLY A 1 90 ? -5.345 0.687 13.217 1.00 91.69 90 GLY A N 1
ATOM 746 C CA . GLY A 1 90 ? -4.950 1.407 12.006 1.00 91.69 90 GLY A CA 1
ATOM 747 C C . GLY A 1 90 ? -3.513 1.926 12.069 1.00 91.69 90 GLY A C 1
ATOM 748 O O . GLY A 1 90 ? -2.735 1.681 11.151 1.00 91.69 90 GLY A O 1
ATOM 749 N N . VAL A 1 91 ? -3.123 2.543 13.189 1.00 90.12 91 VAL A N 1
ATOM 750 C CA . VAL A 1 91 ? -1.742 3.005 13.410 1.00 90.12 91 VAL A CA 1
ATOM 751 C C . VAL A 1 91 ? -0.749 1.839 13.370 1.00 90.12 91 VAL A C 1
ATOM 753 O O . VAL A 1 91 ? 0.295 1.948 12.730 1.00 90.12 91 VAL A O 1
ATOM 756 N N . GLN A 1 92 ? -1.075 0.704 13.997 1.00 90.31 92 GLN A N 1
ATOM 757 C CA . GLN A 1 92 ? -0.228 -0.497 13.967 1.00 90.31 92 GLN A CA 1
ATOM 758 C C . GLN A 1 92 ? -0.061 -1.072 12.554 1.00 90.31 92 GLN A C 1
ATOM 760 O O . GLN A 1 92 ? 0.994 -1.616 12.240 1.00 90.31 92 GLN A O 1
ATOM 765 N N . GLN A 1 93 ? -1.074 -0.932 11.696 1.00 88.62 93 GLN A N 1
ATOM 766 C CA . GLN A 1 93 ? -1.027 -1.351 10.292 1.00 88.62 93 GLN A CA 1
ATOM 767 C C . GLN A 1 93 ? -0.362 -0.311 9.363 1.00 88.62 93 GLN A C 1
ATOM 769 O O . GLN A 1 93 ? -0.302 -0.516 8.149 1.00 88.62 93 GLN A O 1
ATOM 774 N N . GLY A 1 94 ? 0.130 0.813 9.900 1.00 85.19 94 GLY A N 1
ATOM 775 C CA . GLY A 1 94 ? 0.712 1.899 9.105 1.00 85.19 94 GLY A CA 1
ATOM 776 C C . GLY A 1 94 ? -0.320 2.662 8.270 1.00 85.19 94 GLY A C 1
ATOM 777 O O . GLY A 1 94 ? -0.008 3.113 7.168 1.00 85.19 94 GLY A O 1
ATOM 778 N N . LEU A 1 95 ? -1.560 2.753 8.757 1.00 87.44 95 LEU A N 1
ATOM 779 C CA . LEU A 1 95 ? -2.638 3.509 8.130 1.00 87.44 95 LEU A CA 1
ATOM 780 C C . LEU A 1 95 ? -2.718 4.920 8.689 1.00 87.44 95 LEU A C 1
ATOM 782 O O . LEU A 1 95 ? -2.684 5.130 9.901 1.00 87.44 95 LEU A O 1
ATOM 786 N N . ASP A 1 96 ? -2.969 5.858 7.787 1.00 83.88 96 ASP A N 1
ATOM 787 C CA . ASP A 1 96 ? -3.301 7.232 8.118 1.00 83.88 96 ASP A CA 1
ATOM 788 C C . ASP A 1 96 ? -4.795 7.484 7.912 1.00 83.88 96 ASP A C 1
ATOM 790 O O . ASP A 1 96 ? -5.481 6.799 7.146 1.00 83.88 96 ASP A O 1
ATOM 794 N N . LEU A 1 97 ? -5.309 8.515 8.576 1.00 82.06 97 LEU A N 1
ATOM 795 C CA . LEU A 1 97 ? -6.659 9.015 8.352 1.00 82.06 97 LEU A CA 1
ATOM 796 C C . LEU A 1 97 ? -6.657 9.984 7.167 1.00 82.06 97 LEU A C 1
ATOM 798 O O . LEU A 1 97 ? -6.114 11.084 7.246 1.00 82.06 97 LEU A O 1
ATOM 802 N N . TRP A 1 98 ? -7.297 9.578 6.074 1.00 73.25 98 TRP A N 1
ATOM 803 C CA . TRP A 1 98 ? -7.364 10.339 4.834 1.00 73.25 98 TRP A CA 1
ATOM 804 C C . TRP A 1 98 ? -8.752 10.946 4.623 1.00 73.25 98 TRP A C 1
ATOM 806 O 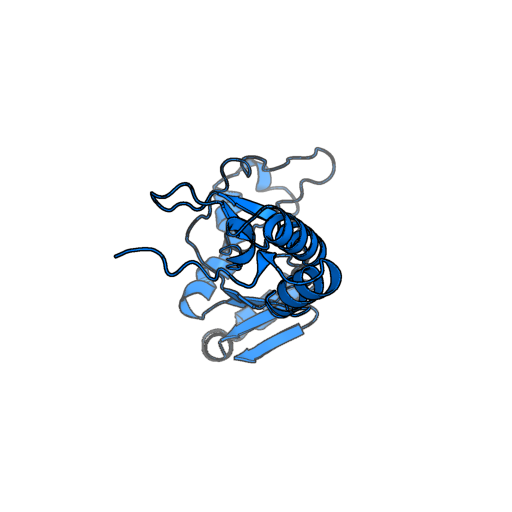O . TRP A 1 98 ? -9.765 10.263 4.812 1.00 73.25 98 TRP A O 1
ATOM 816 N N . PRO A 1 99 ? -8.839 12.222 4.208 1.00 66.69 99 PRO A N 1
ATOM 817 C CA . PRO A 1 99 ? -10.111 12.811 3.819 1.00 66.69 99 PRO A CA 1
ATOM 818 C C . PRO A 1 99 ? -10.623 12.115 2.552 1.00 66.69 99 PRO A C 1
ATOM 820 O O . PRO A 1 99 ? -9.941 12.096 1.525 1.00 66.69 99 PRO A O 1
ATOM 823 N N . CYS A 1 100 ? -11.823 11.533 2.610 1.00 59.28 100 CYS A N 1
ATOM 824 C CA . CYS A 1 100 ? -12.465 10.992 1.421 1.00 59.28 100 CYS A CA 1
ATOM 825 C C . CYS A 1 100 ? -12.820 12.144 0.470 1.00 59.28 100 CYS A C 1
ATOM 827 O O . CYS A 1 100 ? -13.376 13.158 0.889 1.00 59.28 100 CYS A O 1
ATOM 829 N N . GLN A 1 101 ? -12.517 11.986 -0.821 1.00 54.44 101 GLN A N 1
ATOM 830 C CA . GLN A 1 101 ? -12.877 12.964 -1.858 1.00 54.44 101 GLN A CA 1
ATOM 831 C C . GLN A 1 101 ? -14.372 12.923 -2.235 1.00 54.44 101 GLN A C 1
ATOM 833 O O . GLN A 1 101 ? -14.808 13.687 -3.095 1.00 54.44 101 GLN A O 1
ATOM 838 N N . SER A 1 102 ? -15.172 12.040 -1.624 1.00 50.66 102 SER A N 1
ATOM 839 C CA . SER A 1 102 ? -16.619 12.005 -1.846 1.00 50.66 102 SER A CA 1
ATOM 840 C C . SER A 1 102 ? -17.322 13.199 -1.188 1.00 50.66 102 SER A C 1
ATOM 842 O O . SER A 1 102 ? -16.835 13.744 -0.201 1.00 50.66 102 SER A O 1
ATOM 844 N N . GLN A 1 103 ? -18.495 13.582 -1.705 1.00 45.31 103 GLN A N 1
ATOM 845 C CA . GLN A 1 103 ? -19.323 14.684 -1.175 1.00 45.31 103 GLN A CA 1
ATOM 846 C C . GLN A 1 103 ? -19.653 14.543 0.322 1.00 45.31 103 GLN A C 1
ATOM 848 O O . GLN A 1 103 ? -19.914 15.534 1.005 1.00 45.31 103 GLN A O 1
ATOM 853 N N . GLU A 1 104 ? -19.591 13.324 0.848 1.00 53.19 104 GLU A N 1
ATOM 854 C CA . GLU A 1 104 ? -19.667 13.033 2.268 1.00 53.19 104 GLU A CA 1
ATOM 855 C C . GLU A 1 104 ? -18.254 13.131 2.853 1.00 53.19 104 GLU A C 1
ATOM 857 O O . GLU A 1 104 ? -17.391 12.317 2.527 1.00 53.19 104 GLU A O 1
ATOM 862 N N . ARG A 1 105 ? -18.013 14.146 3.695 1.00 54.66 105 ARG A N 1
ATOM 863 C CA . ARG A 1 105 ? -16.754 14.426 4.420 1.00 54.66 105 ARG A CA 1
ATOM 864 C C . ARG A 1 105 ? -16.400 13.318 5.424 1.00 54.66 105 ARG A C 1
ATOM 866 O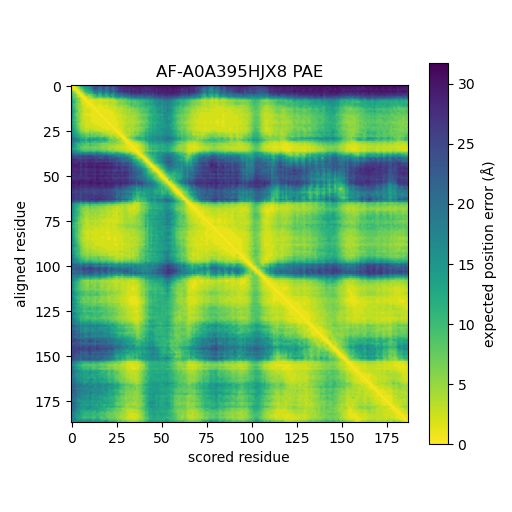 O . ARG A 1 105 ? -16.275 13.563 6.621 1.00 54.66 105 ARG A O 1
ATOM 873 N N . THR A 1 106 ? -16.294 12.088 4.956 1.00 64.75 106 THR A N 1
ATOM 874 C CA . THR A 1 106 ? -15.954 10.921 5.754 1.00 64.75 106 THR A CA 1
ATOM 875 C C . THR A 1 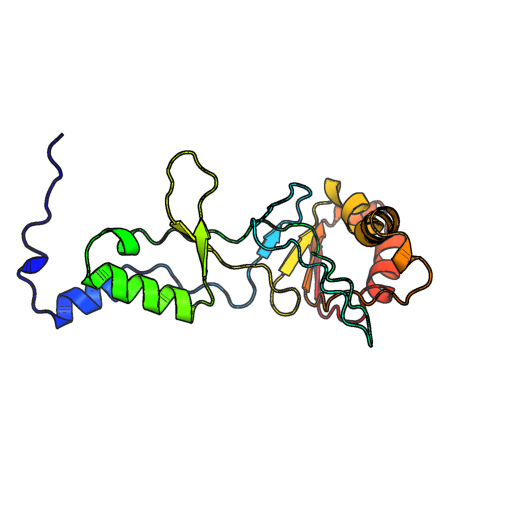106 ? -14.446 10.733 5.714 1.00 64.75 106 THR A C 1
ATOM 877 O O . THR A 1 106 ? -13.796 10.882 4.681 1.00 64.75 106 THR A O 1
ATOM 880 N N . THR A 1 107 ? -13.851 10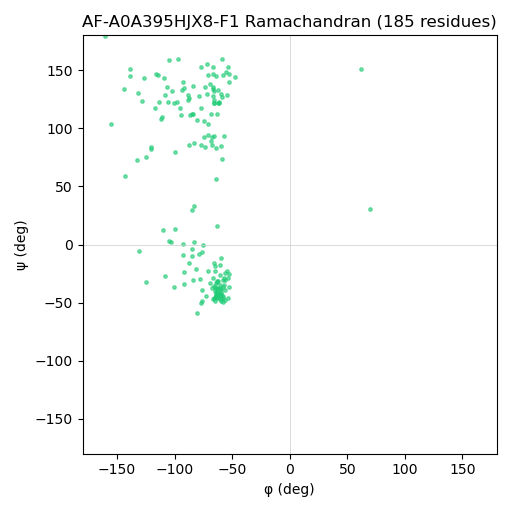.474 6.870 1.00 72.12 107 THR A N 1
ATOM 881 C CA . THR A 1 107 ? -12.430 10.141 6.963 1.00 72.12 107 THR A CA 1
ATOM 882 C C . THR A 1 107 ? -12.295 8.634 6.794 1.00 72.12 107 THR A C 1
ATOM 884 O O . THR A 1 107 ? -13.003 7.882 7.451 1.00 72.12 107 THR A O 1
ATOM 887 N N . THR A 1 108 ? -11.425 8.178 5.903 1.00 80.75 108 THR A N 1
ATOM 888 C CA . THR A 1 108 ? -11.171 6.750 5.671 1.00 80.75 108 THR A CA 1
ATOM 889 C C . THR A 1 108 ? -9.739 6.425 6.050 1.00 80.75 108 THR A C 1
ATOM 891 O O . THR A 1 108 ? -8.851 7.259 5.891 1.00 80.75 108 THR A O 1
ATOM 894 N N . PHE A 1 109 ? -9.505 5.215 6.550 1.00 86.50 109 PHE A N 1
ATOM 895 C CA . PHE A 1 109 ? -8.145 4.734 6.743 1.00 86.50 109 PHE A CA 1
ATOM 896 C C . PHE A 1 109 ? -7.530 4.426 5.387 1.00 86.50 109 PHE A C 1
ATOM 898 O O . PHE A 1 109 ? -8.127 3.712 4.580 1.00 86.50 109 PHE A O 1
ATOM 905 N N . ALA A 1 110 ? -6.341 4.955 5.128 1.00 85.44 110 ALA A N 1
ATOM 906 C CA . ALA A 1 110 ? -5.624 4.644 3.909 1.00 85.44 110 ALA A CA 1
ATOM 907 C C . ALA A 1 110 ? -4.134 4.442 4.157 1.00 85.44 110 ALA A C 1
ATOM 909 O O . ALA A 1 110 ? -3.526 5.106 4.997 1.00 85.44 110 ALA A O 1
ATOM 910 N N . ARG A 1 111 ? -3.557 3.520 3.389 1.00 85.69 111 ARG A N 1
ATOM 911 C CA . ARG A 1 111 ? -2.115 3.290 3.328 1.00 85.69 111 ARG A CA 1
ATOM 912 C C . ARG A 1 111 ? -1.565 3.924 2.063 1.00 85.69 111 ARG A C 1
ATOM 914 O O . ARG A 1 111 ? -2.109 3.719 0.975 1.00 85.69 111 ARG A O 1
ATOM 921 N N . LEU A 1 112 ? -0.482 4.679 2.198 1.00 82.31 112 LEU A N 1
ATOM 922 C CA . LEU A 1 112 ? 0.273 5.144 1.044 1.00 82.31 112 LEU A CA 1
ATOM 923 C C . LEU A 1 112 ? 1.137 4.021 0.469 1.00 82.31 112 LEU A C 1
ATOM 925 O O . LEU A 1 112 ? 1.552 3.101 1.174 1.00 82.31 112 LEU A O 1
ATOM 929 N N . PHE A 1 113 ? 1.408 4.114 -0.828 1.00 83.44 113 PHE A N 1
ATOM 930 C CA . PHE A 1 113 ? 2.367 3.240 -1.487 1.00 83.44 113 PHE A CA 1
ATOM 931 C C . PHE A 1 113 ? 3.785 3.521 -0.976 1.00 83.44 113 PHE A C 1
ATOM 933 O O . PHE A 1 113 ? 4.250 4.662 -1.015 1.00 83.44 113 PHE A O 1
ATOM 940 N N . ASN A 1 114 ? 4.477 2.470 -0.545 1.00 82.19 114 ASN A N 1
ATOM 941 C CA . ASN A 1 114 ? 5.882 2.493 -0.175 1.00 82.19 114 ASN A CA 1
ATOM 942 C C . ASN A 1 114 ? 6.711 1.688 -1.197 1.00 82.19 114 ASN A C 1
ATOM 944 O O . ASN A 1 114 ? 6.651 0.456 -1.192 1.00 82.19 114 ASN A O 1
ATOM 948 N N . PRO A 1 115 ? 7.538 2.336 -2.039 1.00 81.81 115 PRO A N 1
ATOM 949 C CA . PRO A 1 115 ? 8.292 1.653 -3.096 1.00 81.81 115 PRO A CA 1
ATOM 950 C C . PRO A 1 115 ? 9.335 0.651 -2.573 1.00 81.81 115 PRO A C 1
ATOM 952 O O . PRO A 1 115 ? 9.766 -0.242 -3.310 1.00 81.81 115 PRO A O 1
ATOM 955 N N . GLU A 1 116 ? 9.720 0.766 -1.298 1.00 84.56 116 GLU A N 1
ATOM 956 C CA . GLU A 1 116 ? 10.700 -0.117 -0.675 1.00 84.56 116 GLU A CA 1
ATOM 957 C C . GLU A 1 116 ? 10.148 -1.459 -0.204 1.00 84.56 116 GLU A C 1
ATOM 959 O O . GLU A 1 116 ? 10.938 -2.383 0.017 1.00 84.56 116 GLU A O 1
ATOM 964 N N . THR A 1 117 ? 8.838 -1.555 0.006 1.00 86.69 117 THR A N 1
ATOM 965 C CA . THR A 1 117 ? 8.182 -2.737 0.586 1.00 86.69 117 THR A CA 1
ATOM 966 C C . THR A 1 117 ? 7.077 -3.275 -0.306 1.00 86.69 117 THR A C 1
ATOM 968 O O . THR A 1 117 ? 6.868 -4.483 -0.353 1.00 86.69 117 THR A O 1
ATOM 971 N N . ASP A 1 118 ? 6.396 -2.396 -1.035 1.00 88.75 118 ASP A N 1
ATOM 972 C CA . ASP A 1 118 ? 5.151 -2.714 -1.717 1.00 88.75 118 ASP A CA 1
ATOM 973 C C . ASP A 1 118 ? 5.378 -3.066 -3.187 1.00 88.75 118 ASP A C 1
ATOM 975 O O . ASP A 1 118 ? 6.381 -2.692 -3.802 1.00 88.75 118 ASP A O 1
ATOM 979 N N . ILE A 1 119 ? 4.404 -3.765 -3.772 1.00 91.44 119 ILE A N 1
ATOM 980 C CA . ILE A 1 119 ? 4.461 -4.223 -5.159 1.00 91.44 119 ILE A CA 1
ATOM 981 C C . ILE A 1 119 ? 3.691 -3.246 -6.042 1.00 91.44 119 ILE A C 1
ATOM 983 O O . ILE A 1 119 ? 2.491 -3.047 -5.860 1.00 91.44 119 ILE A O 1
ATOM 987 N N . LEU A 1 120 ? 4.352 -2.683 -7.054 1.00 90.56 120 LEU A N 1
ATOM 988 C CA . LEU A 1 120 ? 3.689 -1.855 -8.062 1.00 90.56 120 LEU A CA 1
ATOM 989 C C . LEU A 1 120 ? 3.323 -2.684 -9.294 1.00 90.56 120 LEU A C 1
ATOM 991 O O . LEU A 1 120 ? 4.200 -3.165 -10.003 1.00 90.56 120 LEU A O 1
ATOM 995 N N . TYR A 1 121 ? 2.039 -2.807 -9.603 1.00 91.38 121 TYR A N 1
ATOM 996 C CA . TYR A 1 121 ? 1.553 -3.379 -10.851 1.00 91.38 121 TYR A CA 1
ATOM 997 C C . TYR A 1 121 ? 1.424 -2.326 -11.947 1.00 91.38 121 TYR A C 1
ATOM 999 O O . TYR A 1 121 ? 0.671 -1.359 -11.814 1.00 91.38 121 TYR A O 1
ATOM 1007 N N . VAL A 1 122 ? 2.083 -2.560 -13.082 1.00 88.75 122 VAL A N 1
ATOM 1008 C CA . VAL A 1 122 ? 1.966 -1.721 -14.277 1.00 88.75 122 VAL A CA 1
ATOM 1009 C C . VAL A 1 122 ? 1.257 -2.499 -15.382 1.00 88.75 122 VAL A C 1
ATOM 1011 O O . VAL A 1 122 ? 1.807 -3.413 -16.004 1.00 88.75 122 VAL A O 1
ATOM 1014 N N . ALA A 1 123 ? 0.012 -2.107 -15.658 1.00 88.69 123 ALA A N 1
ATOM 1015 C CA . ALA A 1 123 ? -0.754 -2.652 -16.772 1.00 88.69 123 ALA A CA 1
ATOM 1016 C C . ALA A 1 123 ? -0.093 -2.296 -18.115 1.00 88.69 123 ALA A C 1
ATOM 1018 O O . ALA A 1 123 ? 0.390 -1.178 -18.298 1.00 88.69 123 ALA A O 1
ATOM 1019 N N . ALA A 1 124 ? -0.166 -3.197 -19.103 1.00 89.19 124 ALA A N 1
ATOM 1020 C CA . ALA A 1 124 ? 0.444 -2.990 -20.424 1.00 89.19 124 ALA A CA 1
ATOM 1021 C C . ALA A 1 124 ? 0.030 -1.664 -21.091 1.00 89.19 124 ALA A C 1
ATOM 1023 O O . ALA A 1 124 ? 0.855 -0.990 -21.704 1.00 89.19 124 ALA A O 1
ATOM 1024 N N . ARG A 1 125 ? -1.234 -1.251 -20.910 1.00 88.25 125 ARG A N 1
ATOM 1025 C CA . ARG A 1 125 ? -1.770 0.011 -21.446 1.00 88.25 125 ARG A CA 1
ATOM 1026 C C . ARG A 1 125 ? -1.125 1.272 -20.864 1.00 88.25 125 ARG A C 1
ATOM 1028 O O . ARG A 1 125 ? -1.189 2.300 -21.514 1.00 88.25 125 ARG A O 1
ATOM 1035 N N . TYR A 1 126 ? -0.538 1.188 -19.669 1.00 86.69 126 TYR A N 1
ATOM 1036 C CA . TYR A 1 126 ? 0.119 2.308 -18.988 1.00 86.69 126 TYR A CA 1
ATOM 1037 C C . TYR A 1 126 ? 1.648 2.222 -19.040 1.00 86.69 126 TYR A C 1
ATOM 1039 O O 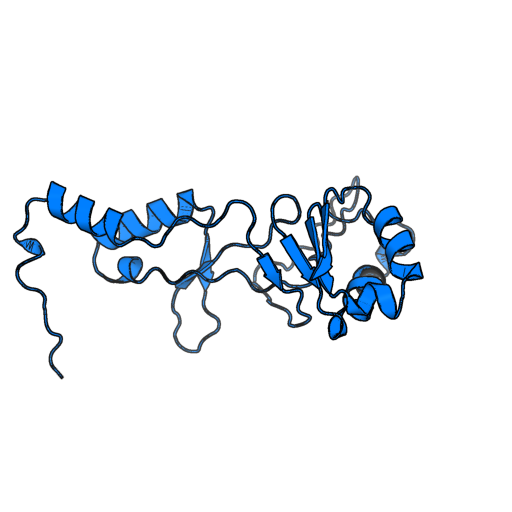. TYR A 1 126 ? 2.338 3.052 -18.448 1.00 86.69 126 TYR A O 1
ATOM 1047 N N . TRP A 1 127 ? 2.195 1.213 -19.729 1.00 86.06 127 TRP A N 1
ATOM 1048 C CA . TRP A 1 127 ? 3.633 0.963 -19.757 1.00 86.06 127 TRP A CA 1
ATOM 1049 C C . TRP A 1 127 ? 4.423 2.139 -20.323 1.00 86.06 127 TRP A C 1
ATOM 1051 O O . TRP A 1 127 ? 5.462 2.504 -19.781 1.00 86.06 127 TRP A O 1
ATOM 1061 N N . SER A 1 128 ? 3.944 2.744 -21.413 1.00 85.25 128 SER A N 1
ATOM 1062 C CA . SER A 1 128 ? 4.645 3.872 -22.038 1.00 85.25 128 SER A CA 1
ATOM 1063 C C . SER A 1 128 ? 4.711 5.059 -21.078 1.00 85.25 128 SER A C 1
ATOM 1065 O O . SER A 1 128 ? 5.705 5.771 -21.009 1.00 85.25 128 SER A O 1
ATOM 1067 N N . GLU A 1 129 ? 3.653 5.273 -20.311 1.00 83.12 129 GLU A N 1
ATOM 1068 C CA . GLU A 1 129 ? 3.520 6.403 -19.411 1.00 83.12 129 GLU A CA 1
ATOM 1069 C C . GLU A 1 129 ? 4.338 6.242 -18.146 1.00 83.12 129 GLU A C 1
ATOM 1071 O O . GLU A 1 129 ? 4.964 7.222 -17.751 1.00 83.12 129 GLU A O 1
ATOM 1076 N N . PHE A 1 130 ? 4.392 5.027 -17.601 1.00 83.12 130 PHE A N 1
ATOM 1077 C CA . PHE A 1 130 ? 5.340 4.651 -16.560 1.00 83.12 130 PHE A CA 1
ATOM 1078 C C . PHE A 1 130 ? 6.785 4.825 -17.056 1.00 83.12 130 PHE A C 1
ATOM 1080 O O . PHE A 1 130 ? 7.597 5.496 -16.429 1.00 83.12 130 PHE A O 1
ATOM 1087 N N . TRP A 1 131 ? 7.097 4.316 -18.253 1.00 81.31 131 TRP A N 1
ATOM 1088 C CA . TRP A 1 131 ? 8.445 4.368 -18.828 1.00 81.31 131 TRP A CA 1
ATOM 1089 C C . TRP A 1 131 ? 8.982 5.793 -19.039 1.00 81.31 131 TRP A C 1
ATOM 1091 O O . TRP A 1 131 ? 10.177 6.059 -18.861 1.00 81.31 131 TRP A O 1
ATOM 1101 N N . TYR A 1 132 ? 8.109 6.719 -19.432 1.00 79.44 132 TYR A N 1
ATOM 1102 C CA . TYR A 1 132 ? 8.456 8.119 -19.687 1.00 79.44 132 TYR A CA 1
ATOM 1103 C C . TYR A 1 132 ? 8.109 9.061 -18.528 1.00 79.44 132 TYR A C 1
ATOM 1105 O O . TYR A 1 132 ? 8.134 10.279 -18.720 1.00 79.44 132 TYR A O 1
ATOM 1113 N N . GLU A 1 133 ? 7.794 8.537 -17.344 1.00 75.88 133 GLU A N 1
ATOM 1114 C CA . GLU A 1 133 ? 7.440 9.342 -16.173 1.00 75.88 133 GLU A CA 1
ATOM 1115 C C . GLU A 1 133 ? 8.514 10.387 -15.855 1.00 75.88 133 GLU A C 1
ATOM 1117 O O . GLU A 1 133 ? 8.209 11.575 -15.752 1.00 75.88 133 GLU A O 1
ATOM 1122 N N . ASP A 1 134 ? 9.784 9.985 -15.860 1.00 68.38 134 ASP A N 1
ATOM 1123 C CA . ASP A 1 134 ? 10.874 10.907 -15.543 1.00 68.38 134 ASP A CA 1
ATOM 1124 C C . ASP A 1 134 ? 11.004 12.040 -16.559 1.00 68.38 134 ASP A C 1
ATOM 1126 O O . ASP A 1 134 ? 11.212 13.192 -16.182 1.00 68.38 134 ASP A O 1
ATOM 1130 N N . LEU A 1 135 ? 10.802 11.750 -17.850 1.00 70.56 135 LEU A N 1
ATOM 1131 C CA . LEU A 1 135 ? 10.801 12.785 -18.884 1.00 70.56 135 LEU A CA 1
ATOM 1132 C C . LEU A 1 135 ? 9.633 13.753 -18.695 1.00 70.56 135 LEU A C 1
ATOM 1134 O O . LEU A 1 135 ? 9.789 14.950 -18.925 1.00 70.56 135 LEU A O 1
ATOM 1138 N N . LYS A 1 136 ? 8.461 13.267 -18.266 1.00 69.62 136 LYS A N 1
ATOM 1139 C CA . LYS A 1 136 ? 7.318 14.137 -17.953 1.00 69.62 136 LYS A CA 1
ATOM 1140 C C . LYS A 1 136 ? 7.628 15.037 -16.756 1.00 69.62 136 LYS A C 1
ATOM 1142 O O . LYS A 1 136 ? 7.278 16.215 -16.800 1.00 69.62 136 LYS A O 1
ATOM 1147 N N . THR A 1 137 ? 8.302 14.519 -15.732 1.00 66.69 137 THR A N 1
ATOM 1148 C CA . THR A 1 137 ? 8.724 15.298 -14.558 1.00 66.69 137 THR A CA 1
ATOM 1149 C C . THR A 1 137 ? 9.781 16.340 -14.922 1.00 66.69 137 THR A C 1
ATOM 1151 O O . THR A 1 137 ? 9.602 17.513 -14.609 1.00 66.69 137 THR A O 1
ATOM 1154 N N . ILE A 1 138 ? 10.816 15.971 -15.686 1.00 65.44 138 ILE A N 1
ATOM 1155 C CA . ILE A 1 138 ? 11.853 16.904 -16.165 1.00 65.44 138 ILE A CA 1
ATOM 1156 C C . ILE A 1 138 ? 11.251 18.003 -17.051 1.00 65.44 138 ILE A C 1
ATOM 1158 O O . ILE A 1 138 ? 11.611 19.167 -16.915 1.00 65.44 138 ILE A O 1
ATOM 1162 N N . ARG A 1 139 ? 10.297 17.673 -17.935 1.00 68.69 139 ARG A N 1
ATOM 1163 C CA . ARG A 1 139 ? 9.608 18.685 -18.761 1.00 68.69 139 ARG A CA 1
ATOM 1164 C C . ARG A 1 139 ? 8.809 19.686 -17.926 1.00 68.69 139 ARG A C 1
ATOM 1166 O O . ARG A 1 139 ? 8.681 20.831 -18.343 1.00 68.69 139 ARG A O 1
ATOM 1173 N N . ARG A 1 140 ? 8.260 19.266 -16.781 1.00 67.19 140 ARG A N 1
ATOM 1174 C CA . ARG A 1 140 ? 7.548 20.153 -15.843 1.00 67.19 140 ARG A CA 1
ATOM 1175 C C . ARG A 1 140 ? 8.496 20.990 -14.993 1.00 67.19 140 ARG A C 1
ATOM 1177 O O . ARG A 1 140 ? 8.133 22.095 -14.613 1.00 67.19 140 ARG A O 1
ATOM 1184 N N . LEU A 1 141 ? 9.687 20.468 -14.714 1.00 68.56 141 LEU A N 1
ATOM 1185 C CA . LEU A 1 141 ? 10.702 21.100 -13.879 1.00 68.56 141 LEU A CA 1
ATOM 1186 C C . LEU A 1 141 ? 12.021 21.208 -14.668 1.00 68.56 141 LEU A C 1
ATOM 1188 O O . LEU A 1 141 ? 12.954 20.438 -14.413 1.00 68.56 141 LEU A O 1
ATOM 1192 N N . PRO A 1 142 ? 12.130 22.153 -15.628 1.00 66.81 142 PRO A N 1
ATOM 1193 C CA . PRO A 1 142 ? 13.299 22.286 -16.504 1.00 66.81 142 PRO A CA 1
ATOM 1194 C C . PRO A 1 142 ? 14.625 22.455 -15.750 1.00 66.81 142 PRO A C 1
ATOM 1196 O O . PRO A 1 142 ? 15.679 22.066 -16.246 1.00 66.81 142 PRO A O 1
ATOM 1199 N N . GLN A 1 143 ? 14.583 22.961 -14.515 1.00 68.62 143 GLN A N 1
ATOM 1200 C CA . GLN A 1 143 ? 15.726 23.061 -13.604 1.00 68.62 143 GLN A CA 1
ATOM 1201 C C . GLN A 1 143 ? 16.387 21.710 -13.255 1.00 68.62 143 GLN A C 1
ATOM 1203 O O . GLN A 1 143 ? 17.465 21.689 -12.656 1.00 68.62 143 GLN A O 1
ATOM 1208 N N . LEU A 1 144 ? 15.750 20.586 -13.601 1.00 63.09 144 LEU A N 1
ATOM 1209 C CA . LEU A 1 144 ? 16.262 19.228 -13.412 1.00 63.09 144 LEU A CA 1
ATOM 1210 C C . LEU A 1 144 ? 17.029 18.683 -14.632 1.00 63.09 144 LEU A C 1
ATOM 1212 O O . LEU A 1 144 ? 17.672 17.646 -14.504 1.00 63.09 144 LEU A O 1
ATOM 1216 N N . LEU A 1 145 ? 17.009 19.364 -15.790 1.00 63.53 145 LEU A N 1
ATOM 1217 C CA . LEU A 1 145 ? 17.544 18.863 -17.072 1.00 63.53 145 LEU A CA 1
ATOM 1218 C C . LEU A 1 145 ? 19.028 18.441 -17.018 1.00 63.53 145 LEU A C 1
ATOM 1220 O O . LEU A 1 145 ? 19.442 17.536 -17.736 1.00 63.53 145 LEU A O 1
ATOM 1224 N N . HIS A 1 146 ? 19.824 19.082 -16.160 1.00 61.88 146 HIS A N 1
ATOM 1225 C CA . HIS A 1 146 ? 21.267 18.844 -16.028 1.00 61.88 146 HIS A CA 1
ATOM 1226 C C . HIS A 1 146 ? 21.657 18.155 -14.715 1.00 61.88 146 HIS A C 1
ATOM 1228 O O . HIS A 1 146 ? 22.831 18.145 -14.349 1.00 61.88 146 HIS A O 1
ATOM 1234 N N . LYS A 1 147 ? 20.684 17.619 -13.968 1.00 60.72 147 LYS A N 1
ATOM 1235 C CA . LYS A 1 147 ? 20.924 17.022 -12.650 1.00 60.72 147 LYS A CA 1
ATOM 1236 C C . LYS A 1 147 ? 20.769 15.501 -12.700 1.00 60.72 147 LYS A C 1
ATOM 1238 O O . LYS A 1 147 ? 19.898 15.008 -13.414 1.00 60.72 147 LYS A O 1
ATOM 1243 N N . PRO A 1 148 ? 21.592 14.745 -11.947 1.00 55.38 148 PRO A N 1
ATOM 1244 C CA . PRO A 1 148 ? 21.433 13.305 -11.854 1.00 55.38 148 PRO A CA 1
ATOM 1245 C C . PRO A 1 148 ? 20.076 12.993 -11.231 1.00 55.38 148 PRO A C 1
ATOM 1247 O O . PRO A 1 148 ? 19.757 13.421 -10.122 1.00 55.38 148 PRO A O 1
ATOM 1250 N N . VAL A 1 149 ? 19.277 12.251 -11.980 1.00 57.06 149 VAL A N 1
ATOM 1251 C CA . VAL A 1 149 ? 17.965 11.798 -11.561 1.00 57.06 149 VAL A CA 1
ATOM 1252 C C . VAL A 1 149 ? 18.136 10.517 -10.748 1.00 57.06 149 VAL A C 1
ATOM 1254 O O . VAL A 1 149 ? 18.538 9.489 -11.286 1.00 57.06 149 VAL A O 1
ATOM 1257 N N . ILE A 1 150 ? 17.853 10.579 -9.448 1.00 56.53 150 ILE A N 1
ATOM 1258 C CA . ILE A 1 150 ? 17.847 9.398 -8.579 1.00 56.53 150 ILE A CA 1
ATOM 1259 C C . ILE A 1 150 ? 16.410 8.886 -8.517 1.00 56.53 150 ILE A C 1
ATOM 1261 O O . ILE A 1 150 ? 15.544 9.560 -7.965 1.00 56.53 150 ILE A O 1
ATOM 1265 N N . HIS A 1 151 ? 16.152 7.713 -9.096 1.00 59.94 151 HIS A N 1
ATOM 1266 C CA . HIS A 1 151 ? 14.855 7.052 -8.950 1.00 59.94 151 HIS A CA 1
ATOM 1267 C C . HIS A 1 151 ? 14.681 6.559 -7.504 1.00 59.94 151 HIS A C 1
ATOM 1269 O O . HIS A 1 151 ? 15.644 6.016 -6.949 1.00 59.94 151 HIS A O 1
ATOM 1275 N N . PRO A 1 152 ? 13.489 6.705 -6.890 1.00 63.00 152 PRO A N 1
ATOM 1276 C CA . PRO A 1 152 ? 13.183 6.079 -5.630 1.00 63.00 152 PRO A CA 1
ATOM 1277 C C . PRO A 1 152 ? 13.452 4.580 -5.714 1.00 63.00 152 PRO A C 1
ATOM 1279 O O . PRO A 1 152 ? 13.409 3.979 -6.798 1.00 63.00 152 PRO A O 1
ATOM 1282 N N . PRO A 1 153 ? 13.770 3.970 -4.569 1.00 71.56 153 PRO A N 1
ATOM 1283 C CA . PRO A 1 153 ? 14.030 2.548 -4.486 1.00 71.56 153 PRO A CA 1
ATOM 1284 C C . PRO A 1 153 ? 12.743 1.761 -4.745 1.00 71.56 153 PRO A C 1
ATOM 1286 O O . PRO A 1 153 ? 12.055 1.383 -3.812 1.00 71.56 153 PRO A O 1
ATOM 1289 N N . LEU A 1 154 ? 12.429 1.496 -6.013 1.00 83.31 154 LEU A N 1
ATOM 1290 C CA . LEU A 1 154 ? 11.403 0.535 -6.401 1.00 83.31 154 LEU A CA 1
ATOM 1291 C C . LEU A 1 154 ? 11.997 -0.872 -6.318 1.00 83.31 154 LEU A C 1
ATOM 1293 O O . LEU A 1 154 ? 12.825 -1.235 -7.157 1.00 83.31 154 LEU A O 1
ATOM 1297 N N . LYS A 1 155 ? 11.597 -1.652 -5.307 1.00 89.38 155 LYS A N 1
ATOM 1298 C CA . LYS A 1 155 ? 12.128 -3.013 -5.103 1.00 89.38 155 LYS A CA 1
ATOM 1299 C C . LYS A 1 155 ? 11.293 -4.095 -5.779 1.00 89.38 155 LYS A C 1
ATOM 1301 O O . LYS A 1 155 ? 11.860 -5.075 -6.270 1.00 89.38 155 LYS A O 1
ATOM 1306 N N . TYR A 1 156 ? 9.976 -3.911 -5.840 1.00 91.44 156 TYR A N 1
ATOM 1307 C CA . TYR A 1 156 ? 9.044 -4.930 -6.315 1.00 91.44 156 TYR A CA 1
ATOM 1308 C C . TYR A 1 156 ? 8.122 -4.380 -7.403 1.00 91.44 156 TYR A C 1
ATOM 1310 O O . TYR A 1 156 ? 7.409 -3.395 -7.211 1.00 91.44 156 TYR A O 1
ATOM 1318 N N . LEU A 1 157 ? 8.124 -5.038 -8.560 1.00 91.06 157 LEU A N 1
ATOM 1319 C CA . LEU A 1 157 ? 7.360 -4.615 -9.731 1.00 91.06 157 LEU A CA 1
ATOM 1320 C C . LEU A 1 157 ? 6.591 -5.805 -10.305 1.00 91.06 157 LEU A C 1
ATOM 1322 O O . LEU A 1 157 ? 7.167 -6.859 -10.544 1.00 91.06 157 LEU A O 1
ATOM 1326 N N . ALA A 1 158 ? 5.301 -5.640 -10.559 1.00 92.75 158 ALA A N 1
ATOM 1327 C CA . ALA A 1 158 ? 4.476 -6.607 -11.263 1.00 92.75 158 ALA A CA 1
ATOM 1328 C C . ALA A 1 158 ? 4.138 -6.079 -12.662 1.00 92.75 158 ALA A C 1
ATOM 1330 O O . ALA A 1 158 ? 3.680 -4.949 -12.831 1.00 92.75 158 ALA A O 1
ATOM 1331 N N . LEU A 1 159 ? 4.372 -6.895 -13.684 1.00 90.69 159 LEU A N 1
ATOM 1332 C CA . LEU A 1 159 ? 4.212 -6.523 -15.085 1.00 90.69 159 LEU A CA 1
ATOM 1333 C C . LEU A 1 159 ? 3.308 -7.502 -15.802 1.00 90.69 159 LEU A C 1
ATOM 1335 O O . LEU A 1 159 ? 3.394 -8.710 -15.599 1.00 90.69 159 LEU A O 1
ATOM 1339 N N . SER A 1 160 ? 2.505 -6.980 -16.724 1.00 89.31 160 SER A N 1
ATOM 1340 C CA . SER A 1 160 ? 1.791 -7.842 -17.657 1.00 89.31 160 SER A CA 1
ATOM 1341 C C . SER A 1 160 ? 2.768 -8.561 -18.594 1.00 89.31 160 SER A C 1
ATOM 1343 O O . SER A 1 160 ? 3.592 -7.910 -19.243 1.00 89.31 160 SER A O 1
ATOM 1345 N N . ALA A 1 161 ? 2.608 -9.875 -18.769 1.00 89.25 161 ALA A N 1
ATOM 1346 C CA . ALA A 1 161 ? 3.372 -10.677 -19.733 1.00 89.25 161 ALA A CA 1
ATOM 1347 C C . ALA A 1 161 ? 3.332 -10.113 -21.167 1.00 89.25 161 ALA A C 1
ATOM 1349 O O . ALA A 1 161 ? 4.256 -10.316 -21.958 1.00 89.25 161 ALA A O 1
ATOM 1350 N N . LYS A 1 162 ? 2.281 -9.356 -21.504 1.00 90.12 162 LYS A N 1
ATOM 1351 C CA . LYS A 1 162 ? 2.138 -8.660 -22.787 1.00 90.12 162 LYS A CA 1
ATOM 1352 C C . LYS A 1 162 ? 3.287 -7.679 -23.058 1.00 90.12 162 LYS A C 1
ATOM 1354 O O . LYS A 1 162 ? 3.751 -7.601 -24.191 1.00 90.12 162 LYS A O 1
ATOM 1359 N N . ILE A 1 163 ? 3.800 -6.999 -22.027 1.00 87.06 163 ILE A N 1
ATOM 1360 C CA . ILE A 1 163 ? 4.909 -6.035 -22.151 1.00 87.06 163 ILE A CA 1
ATOM 1361 C C . ILE A 1 163 ? 6.183 -6.740 -22.627 1.00 87.06 163 ILE A C 1
ATOM 1363 O O . ILE A 1 163 ? 6.874 -6.229 -23.505 1.00 87.06 163 ILE A O 1
ATOM 1367 N N . LEU A 1 164 ? 6.462 -7.934 -22.094 1.00 86.19 164 LEU A N 1
ATOM 1368 C CA . LEU A 1 164 ? 7.630 -8.725 -22.486 1.00 86.19 164 LEU A CA 1
ATOM 1369 C C . LEU A 1 164 ? 7.545 -9.204 -23.937 1.00 86.19 164 LEU A C 1
ATOM 1371 O O . LEU A 1 164 ? 8.562 -9.253 -24.621 1.00 86.19 164 LEU A O 1
ATOM 1375 N N . ARG A 1 165 ? 6.338 -9.537 -24.410 1.00 87.38 165 ARG A N 1
ATOM 1376 C CA . ARG A 1 165 ? 6.112 -9.985 -25.793 1.00 87.38 165 ARG A CA 1
ATOM 1377 C C . ARG A 1 165 ? 6.228 -8.842 -26.794 1.00 87.38 165 ARG A C 1
ATOM 1379 O O . ARG A 1 165 ? 6.827 -9.011 -27.846 1.00 87.38 165 ARG A O 1
ATOM 1386 N N . GLU A 1 166 ? 5.642 -7.691 -26.477 1.00 88.44 166 GLU A N 1
ATOM 1387 C CA . GLU A 1 166 ? 5.566 -6.562 -27.410 1.00 88.44 166 GLU A CA 1
ATOM 1388 C C . GLU A 1 166 ? 6.827 -5.696 -27.405 1.00 88.44 166 GLU A C 1
ATOM 1390 O O . GLU A 1 166 ? 7.144 -5.063 -28.411 1.00 88.44 166 GLU A O 1
ATOM 1395 N N . ARG A 1 167 ? 7.522 -5.604 -26.264 1.00 84.12 167 ARG A N 1
ATOM 1396 C CA . ARG A 1 167 ? 8.650 -4.681 -26.066 1.00 84.12 167 ARG A CA 1
ATOM 1397 C C . ARG A 1 167 ? 9.764 -5.305 -25.212 1.00 84.12 167 ARG A C 1
ATOM 1399 O O . ARG A 1 167 ? 10.124 -4.735 -24.177 1.00 84.12 167 ARG A O 1
ATOM 1406 N N . PRO A 1 168 ? 10.349 -6.441 -25.628 1.00 83.12 168 PRO A N 1
ATOM 1407 C CA . PRO A 1 168 ? 11.368 -7.150 -24.847 1.00 83.12 168 PRO A CA 1
ATOM 1408 C C . PRO A 1 168 ? 12.586 -6.276 -24.507 1.00 83.12 168 PRO A C 1
ATOM 1410 O O . PRO A 1 168 ? 13.126 -6.357 -23.407 1.00 83.12 168 PRO A O 1
ATOM 1413 N N . GLN A 1 169 ? 12.977 -5.365 -25.401 1.00 85.50 169 GLN A N 1
ATOM 1414 C CA . GLN A 1 169 ? 14.079 -4.428 -25.183 1.00 85.50 169 GLN A CA 1
ATOM 1415 C C . GLN A 1 169 ? 13.847 -3.500 -23.981 1.00 85.50 169 GLN A C 1
ATOM 1417 O O . GLN A 1 169 ? 14.788 -3.183 -23.257 1.00 85.50 169 GLN A O 1
ATOM 1422 N N . HIS A 1 170 ? 12.599 -3.097 -23.715 1.00 83.81 170 HIS A N 1
ATOM 1423 C CA . HIS A 1 170 ? 12.291 -2.222 -22.581 1.00 83.81 170 HIS A CA 1
ATOM 1424 C C . HIS A 1 170 ? 12.534 -2.914 -21.242 1.00 83.81 170 HIS A C 1
ATOM 1426 O O . HIS A 1 170 ? 12.880 -2.244 -20.275 1.00 83.81 170 HIS A O 1
ATOM 1432 N N . PHE A 1 171 ? 12.406 -4.240 -21.187 1.00 80.81 171 PHE A N 1
ATOM 1433 C CA . PHE A 1 171 ? 12.670 -4.999 -19.973 1.00 80.81 171 PHE A CA 1
ATOM 1434 C C . PHE A 1 171 ? 14.144 -4.912 -19.555 1.00 80.81 171 PHE A C 1
ATOM 1436 O O . PHE A 1 171 ? 14.437 -4.606 -18.403 1.00 80.81 171 PHE A O 1
ATOM 1443 N N . GLY A 1 172 ? 15.077 -5.083 -20.498 1.00 80.94 172 GLY A N 1
ATOM 1444 C CA . GLY A 1 172 ? 16.512 -4.963 -20.215 1.00 80.94 172 GLY A CA 1
ATOM 1445 C C . GLY A 1 172 ? 16.905 -3.559 -19.745 1.00 80.94 172 GLY A C 1
ATOM 1446 O O . GLY A 1 172 ? 17.589 -3.405 -18.733 1.00 80.94 172 GLY A O 1
ATOM 1447 N N . TYR A 1 173 ? 16.406 -2.519 -20.422 1.00 84.06 173 TYR A N 1
ATOM 1448 C CA . TYR A 1 173 ? 16.641 -1.135 -19.998 1.00 84.06 173 TYR A CA 1
ATOM 1449 C C . TYR A 1 173 ? 16.020 -0.824 -18.633 1.00 84.06 173 TYR A C 1
ATOM 1451 O O . TYR A 1 173 ? 16.572 -0.028 -17.878 1.00 84.06 173 TYR A O 1
ATOM 1459 N N . MET A 1 174 ? 14.880 -1.435 -18.307 1.00 82.56 174 MET A N 1
ATOM 1460 C CA . MET A 1 174 ? 14.200 -1.249 -17.027 1.00 82.56 174 MET A CA 1
ATOM 1461 C C . MET A 1 174 ? 15.046 -1.760 -15.859 1.00 82.56 174 MET A C 1
ATOM 1463 O O . MET A 1 174 ? 15.219 -1.029 -14.887 1.00 82.56 174 MET A O 1
ATOM 1467 N N . LEU A 1 175 ? 15.657 -2.941 -15.997 1.00 81.75 175 LEU A N 1
ATOM 1468 C CA . LEU A 1 175 ? 16.578 -3.486 -14.993 1.00 81.75 175 LEU A CA 1
ATOM 1469 C C . LEU A 1 175 ? 17.813 -2.594 -14.793 1.00 81.75 175 LEU A C 1
ATOM 1471 O O . LEU A 1 175 ? 18.265 -2.397 -13.669 1.00 81.75 175 LEU A O 1
ATOM 1475 N N . ALA A 1 176 ? 18.338 -2.003 -15.871 1.00 81.38 176 ALA A N 1
ATOM 1476 C CA . ALA A 1 176 ? 19.452 -1.057 -15.781 1.00 81.38 176 ALA A CA 1
ATOM 1477 C C . ALA A 1 176 ? 19.050 0.278 -15.122 1.00 81.38 176 ALA A C 1
ATOM 1479 O O . ALA A 1 176 ? 19.868 0.905 -14.440 1.00 81.38 176 ALA A O 1
ATOM 1480 N N . ARG A 1 177 ? 17.801 0.713 -15.334 1.00 78.44 177 ARG A N 1
ATOM 1481 C CA . ARG A 1 177 ? 17.247 1.975 -14.824 1.00 78.44 177 ARG A CA 1
ATOM 1482 C C . ARG A 1 177 ? 16.907 1.897 -13.338 1.00 78.44 177 ARG A C 1
ATOM 1484 O O . ARG A 1 177 ? 17.321 2.767 -12.578 1.00 78.44 177 ARG A O 1
ATOM 1491 N N . TYR A 1 178 ? 16.207 0.851 -12.904 1.00 80.25 178 TYR A N 1
ATOM 1492 C CA . TYR A 1 178 ? 15.837 0.651 -11.501 1.00 80.25 178 TYR A CA 1
ATOM 1493 C C . TYR A 1 178 ? 16.783 -0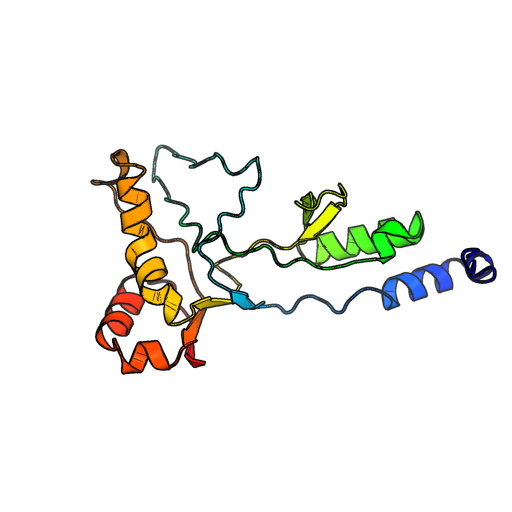.347 -10.835 1.00 80.25 178 TYR A C 1
ATOM 1495 O O . TYR A 1 178 ? 16.456 -1.512 -10.626 1.00 80.25 178 TYR A O 1
ATOM 1503 N N . ARG A 1 179 ? 17.969 0.138 -10.457 1.00 79.50 179 ARG A N 1
ATOM 1504 C CA . ARG A 1 179 ? 19.037 -0.685 -9.856 1.00 79.50 179 ARG A CA 1
ATOM 1505 C C . ARG A 1 179 ? 18.661 -1.362 -8.535 1.00 79.50 179 ARG A C 1
ATOM 1507 O O . ARG A 1 179 ? 19.338 -2.296 -8.127 1.00 79.50 179 ARG A O 1
ATOM 1514 N N . ASN A 1 180 ? 17.608 -0.882 -7.876 1.00 83.25 180 ASN A N 1
ATOM 1515 C CA . ASN A 1 180 ? 17.124 -1.414 -6.604 1.00 83.25 180 ASN A CA 1
ATOM 1516 C C . ASN A 1 180 ? 16.033 -2.482 -6.772 1.00 83.25 180 ASN A C 1
ATOM 1518 O O . ASN A 1 180 ? 15.555 -2.996 -5.762 1.00 83.25 180 ASN A O 1
ATOM 1522 N N . LEU A 1 181 ? 15.639 -2.823 -8.008 1.00 88.25 181 LEU A N 1
ATOM 1523 C CA . LEU A 1 181 ? 14.684 -3.902 -8.245 1.00 88.25 181 LEU A CA 1
ATOM 1524 C C . LEU A 1 181 ? 15.251 -5.225 -7.737 1.00 88.25 181 LEU A C 1
ATOM 1526 O O . LEU A 1 181 ? 16.300 -5.683 -8.180 1.00 88.25 181 LEU A O 1
ATOM 1530 N N . GLN A 1 182 ? 14.513 -5.852 -6.829 1.00 90.62 182 GLN A N 1
ATOM 1531 C CA . GLN A 1 182 ? 14.837 -7.160 -6.274 1.00 90.62 182 GLN A CA 1
ATOM 1532 C C . GLN A 1 182 ? 14.010 -8.260 -6.932 1.00 90.62 182 GLN A C 1
ATOM 1534 O O . GLN A 1 182 ? 14.512 -9.361 -7.156 1.00 90.62 182 GLN A O 1
ATOM 1539 N N . LYS A 1 183 ? 12.743 -7.977 -7.258 1.00 92.00 183 LYS A N 1
ATOM 1540 C CA . LYS A 1 183 ? 11.844 -8.970 -7.853 1.00 92.00 183 LYS A CA 1
ATOM 1541 C C . LYS A 1 183 ? 10.907 -8.338 -8.869 1.00 92.00 183 LYS A C 1
ATOM 1543 O O . LYS A 1 183 ? 10.273 -7.317 -8.598 1.00 92.00 183 LYS A O 1
ATOM 1548 N N . VAL A 1 184 ? 10.787 -9.002 -10.016 1.00 91.31 184 VAL A N 1
ATOM 1549 C CA . VAL A 1 184 ? 9.761 -8.701 -11.012 1.00 91.31 184 VAL A CA 1
ATOM 1550 C C . VAL A 1 184 ? 8.798 -9.879 -11.109 1.00 91.31 184 VAL A C 1
ATOM 1552 O O . VAL A 1 184 ? 9.213 -11.002 -11.391 1.00 91.31 184 VAL A O 1
ATOM 1555 N N . PHE A 1 185 ? 7.515 -9.622 -10.883 1.00 92.62 185 PHE A N 1
ATOM 1556 C CA . PHE A 1 185 ? 6.437 -10.588 -11.063 1.00 92.62 185 PHE A CA 1
ATOM 1557 C C . PHE A 1 185 ? 5.856 -10.436 -12.464 1.00 92.62 185 PHE A C 1
ATOM 1559 O O . PHE A 1 185 ? 5.573 -9.321 -12.901 1.00 92.62 185 PHE A O 1
ATOM 1566 N N . ILE A 1 186 ? 5.664 -11.548 -13.166 1.00 90.50 186 ILE A N 1
ATOM 1567 C CA . ILE A 1 186 ? 5.018 -11.556 -14.478 1.00 90.50 186 ILE A CA 1
ATOM 1568 C C . ILE A 1 186 ? 3.611 -12.119 -14.310 1.00 90.50 186 ILE A C 1
ATOM 1570 O O . ILE A 1 186 ? 3.458 -13.227 -13.799 1.00 90.50 186 ILE A O 1
ATOM 1574 N N . VAL A 1 187 ? 2.613 -11.332 -14.717 1.00 88.00 187 VAL A N 1
ATOM 1575 C CA . VAL A 1 187 ? 1.175 -11.598 -14.542 1.00 88.00 187 VAL A CA 1
ATOM 1576 C C . VAL A 1 187 ? 0.460 -11.620 -15.889 1.00 88.00 187 VAL A C 1
ATOM 1578 O O . VAL A 1 187 ? 0.817 -10.811 -16.784 1.00 88.00 187 VAL A O 1
#